Protein AF-A0A1Y1RTN2-F1 (afdb_monomer_lite)

Organism: NCBI:txid1963862

Sequence (245 aa):
MKHGIIFILVLVLSVSAVSAQSLRDNPDYRESLRYKQLSEEALEDGEYLKAREYAELSAEYAQKSDEYVARMLAQYRANQLLQRAVGLRGQVERSGRSRENPADFAKAVGFIEAAGELYNNGSYSQSSESSREAIALLETFGGARTVQPQEPKEEPSKSGLPAAYLVRKLPGAEDCFWRIAGYPFVYGDTSAWKPLYEANKNKLPQPDNWDLMYPGMVMDIPSRPGEERSGIWVNGEIKSQVPRD

pLDDT: mean 74.56, std 18.96, range [28.94, 98.06]

Foldseek 3Di:
DDDDDDDDDPDDPPDPPDDPQVLVPQPLQVLLVVLQVVLVVCVVVVVNVSSVVSNVSSVVSVVVSVVVVVLVVLLVLLVVLLVLLVVLLVVCVVVVLCVVPVPLSVQLVVLSVVLVVCSVVSVSNSSNVSSVSSNVSSCVSPDPPDPDPDDDPDAADPDAQAQKEQFAPDVSCGDFLLNQCCDNSQPVHSVPSVVQLVQCLVVFPHSVDRGRDDGGDIGGRDDDVPGDHAAYDDPRDGHNDDDDD

InterPro domains:
  IPR052196 Bacterial Potassium Binding [PTHR34700] (94-236)

Radius of gyration: 25.18 Å; chains: 1; bounding box: 78×54×60 Å

Secondary structure (DSSP, 8-state):
-------------------TTTSTT-HHHHHHHHHHHHHHHHHHTT-HHHHHHHHHHHHHHHHHHHHHHHHHHHHHHHHHHHHHHHHHHHHHHHTTGGGTSHHHHHHHHHHHHHHHHHHHTT-HHHHHHHHHHHHHHHHTTT---------------SSPBPSEEE----TTS---HHHHHHSTTTTS-GGGHHHHHHHHGGGSSSTT-TT---TT-EEE-PPPTT--B-SEEETTEEESS----

Structure (mmCIF, N/CA/C/O backbone):
data_AF-A0A1Y1RTN2-F1
#
_entry.id   AF-A0A1Y1RTN2-F1
#
loop_
_atom_site.group_PDB
_atom_site.id
_atom_site.type_symbol
_atom_site.label_atom_id
_atom_site.label_alt_id
_atom_site.label_comp_id
_atom_site.label_asym_id
_atom_site.label_entity_id
_atom_site.label_seq_id
_atom_site.pdbx_PDB_ins_code
_atom_site.Cartn_x
_atom_site.Cartn_y
_atom_site.Cartn_z
_atom_site.occupancy
_atom_site.B_iso_or_equiv
_atom_site.auth_seq_id
_atom_site.auth_comp_id
_atom_site.auth_asym_id
_atom_site.auth_atom_id
_atom_site.pdbx_PDB_model_num
ATOM 1 N N . MET A 1 1 ? -53.915 19.140 27.988 1.00 37.03 1 MET A N 1
ATOM 2 C CA . MET A 1 1 ? -53.186 18.514 26.865 1.00 37.03 1 MET A CA 1
ATOM 3 C C . MET A 1 1 ? -52.556 19.605 26.009 1.00 37.03 1 MET A C 1
ATOM 5 O O . MET A 1 1 ? -53.261 20.253 25.249 1.00 37.03 1 MET A O 1
ATOM 9 N N . LYS A 1 2 ? -51.259 19.867 26.181 1.00 37.03 2 LYS A N 1
ATOM 10 C CA . LYS A 1 2 ? -50.450 20.675 25.257 1.00 37.03 2 LYS A CA 1
ATOM 11 C C . LYS A 1 2 ? -49.089 19.988 25.182 1.00 37.03 2 LYS A C 1
ATOM 13 O O . LYS A 1 2 ? -48.250 20.210 26.046 1.00 37.03 2 LYS A O 1
ATOM 18 N N . HIS A 1 3 ? -48.928 19.070 24.235 1.00 41.44 3 HIS A N 1
ATOM 19 C CA . HIS A 1 3 ? -47.637 18.443 23.973 1.00 41.44 3 HIS A CA 1
ATOM 20 C C . HIS A 1 3 ? -46.875 19.321 22.984 1.00 41.44 3 HIS A C 1
ATOM 22 O O . HIS A 1 3 ? -47.346 19.567 21.875 1.00 41.44 3 HIS A O 1
ATOM 28 N N . GLY A 1 4 ? -45.743 19.850 23.446 1.00 42.88 4 GLY A N 1
ATOM 29 C CA . GLY A 1 4 ? -44.767 20.545 22.620 1.00 42.88 4 GLY A CA 1
ATOM 30 C C . GLY A 1 4 ? -44.051 19.565 21.697 1.00 42.88 4 GLY A C 1
ATOM 31 O O . GLY A 1 4 ? -43.795 18.422 22.070 1.00 42.88 4 GLY A O 1
ATOM 32 N N . ILE A 1 5 ? -43.739 20.027 20.492 1.00 43.31 5 ILE A N 1
ATOM 33 C CA . ILE A 1 5 ? -42.940 19.296 19.511 1.00 43.31 5 ILE A CA 1
ATOM 34 C C . ILE A 1 5 ? -41.539 19.906 19.558 1.00 43.31 5 ILE A C 1
ATOM 36 O O . ILE A 1 5 ? -41.345 21.049 19.151 1.00 43.31 5 ILE A O 1
ATOM 40 N N . ILE A 1 6 ? -40.579 19.153 20.094 1.00 44.34 6 ILE A N 1
ATOM 41 C CA . ILE A 1 6 ? -39.147 19.454 20.003 1.00 44.34 6 ILE A CA 1
ATOM 42 C C . ILE A 1 6 ? -38.622 18.690 18.788 1.00 44.34 6 ILE A C 1
ATOM 44 O O . ILE A 1 6 ? -38.710 17.466 18.728 1.00 44.34 6 ILE A O 1
ATOM 48 N N . PHE A 1 7 ? -38.111 19.425 17.805 1.00 40.50 7 PHE A N 1
ATOM 49 C CA . PHE A 1 7 ? -37.502 18.875 16.599 1.00 40.50 7 PHE A CA 1
ATOM 50 C C . PHE A 1 7 ? -36.026 18.578 16.904 1.00 40.50 7 PHE A C 1
ATOM 52 O O . PHE A 1 7 ? -35.212 19.497 16.979 1.00 40.50 7 PHE A O 1
ATOM 59 N N . ILE A 1 8 ? -35.681 17.310 17.140 1.00 42.03 8 ILE A N 1
ATOM 60 C CA . ILE A 1 8 ? -34.283 16.880 17.278 1.00 42.03 8 ILE A CA 1
ATOM 61 C C . ILE A 1 8 ? -33.745 16.604 15.874 1.00 42.03 8 ILE A C 1
ATOM 63 O O . ILE A 1 8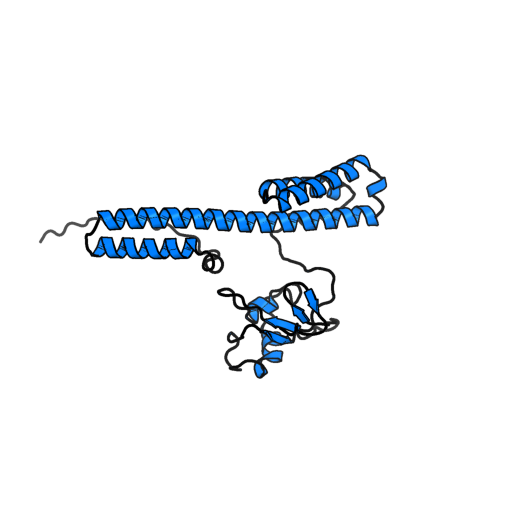 ? -34.134 15.643 15.212 1.00 42.03 8 ILE A O 1
ATOM 67 N N . LEU A 1 9 ? -32.863 17.489 15.416 1.00 39.00 9 LEU A N 1
ATOM 68 C CA . LEU A 1 9 ? -32.111 17.353 14.176 1.00 39.00 9 LEU A CA 1
ATOM 69 C C . LEU A 1 9 ? -30.990 16.321 14.395 1.00 39.00 9 LEU A C 1
ATOM 71 O O . LEU A 1 9 ? -29.943 16.643 14.951 1.00 39.00 9 LEU A O 1
ATOM 75 N N . VAL A 1 10 ? -31.215 15.071 13.987 1.00 39.28 10 VAL A N 1
ATOM 76 C CA . VAL A 1 10 ? -30.170 1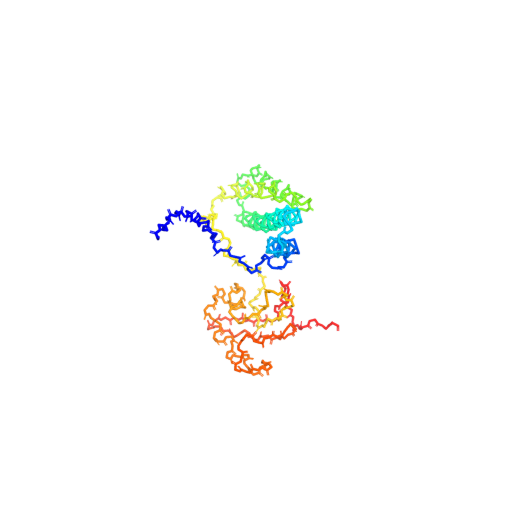4.036 13.963 1.00 39.28 10 VAL A CA 1
ATOM 77 C C . VAL A 1 10 ? -29.286 14.280 12.741 1.00 39.28 10 VAL A C 1
ATOM 79 O O . VAL A 1 10 ? -29.684 14.028 11.604 1.00 39.28 10 VAL A O 1
ATOM 82 N N . LEU A 1 11 ? -28.086 14.806 12.980 1.00 39.00 11 LEU A N 1
ATOM 83 C CA . LEU A 1 11 ? -27.046 14.954 11.969 1.00 39.00 11 LEU A CA 1
ATOM 84 C C . LEU A 1 11 ? -26.426 13.572 11.705 1.00 39.00 11 LEU A C 1
ATOM 86 O O . LEU A 1 11 ? -25.577 13.101 12.457 1.00 39.00 11 LEU A O 1
ATOM 90 N N . VAL A 1 12 ? -26.895 12.896 10.657 1.00 39.03 12 VAL A N 1
ATOM 91 C CA . VAL A 1 12 ? -26.335 11.618 10.202 1.00 39.03 12 VAL A CA 1
ATOM 92 C C . VAL A 1 12 ? -24.979 11.888 9.549 1.00 39.03 12 VAL A C 1
ATOM 94 O O . VAL A 1 12 ? -24.904 12.325 8.403 1.00 39.03 12 VAL A O 1
ATOM 97 N N . LEU A 1 13 ? -23.897 11.628 10.285 1.00 41.97 13 LEU A N 1
ATOM 98 C CA . LEU A 1 13 ? -22.562 11.460 9.715 1.00 41.97 13 LEU A CA 1
ATOM 99 C C . LEU A 1 13 ? -22.536 10.130 8.957 1.00 41.97 13 LEU A C 1
ATOM 101 O O . LEU A 1 13 ? -22.423 9.053 9.539 1.00 41.97 13 LEU A O 1
ATOM 105 N N . SER A 1 14 ? -22.679 10.212 7.640 1.00 38.44 14 SER A N 1
ATOM 106 C CA . SER A 1 14 ? -22.463 9.104 6.718 1.00 38.44 14 SER A CA 1
ATOM 107 C C . SER A 1 14 ? -20.985 8.706 6.729 1.00 38.44 14 SER A C 1
ATOM 109 O O . SER A 1 14 ? -20.170 9.306 6.028 1.00 38.44 14 SER A O 1
ATOM 111 N N . VAL A 1 15 ? -20.637 7.697 7.531 1.00 42.34 15 VAL A N 1
ATOM 112 C CA . VAL A 1 15 ? -19.347 7.006 7.435 1.00 42.34 15 VAL A CA 1
ATOM 113 C C . VAL A 1 15 ? -19.397 6.115 6.199 1.00 42.34 15 VAL A C 1
ATOM 115 O O . VAL A 1 15 ? -20.150 5.143 6.136 1.00 42.34 15 VAL A O 1
ATOM 118 N N . SER A 1 16 ? -18.609 6.474 5.194 1.00 35.38 16 SER A N 1
ATOM 119 C CA . SER A 1 16 ? -18.363 5.667 4.006 1.00 35.38 16 SER A CA 1
ATOM 120 C C . SER A 1 16 ? -17.834 4.292 4.422 1.00 35.38 16 SER A C 1
ATOM 122 O O . SER A 1 16 ? -16.724 4.173 4.936 1.00 35.38 16 SER A O 1
ATOM 124 N N . ALA A 1 17 ? -18.629 3.244 4.207 1.00 38.97 17 ALA A N 1
ATOM 125 C CA . ALA A 1 17 ? -18.235 1.861 4.436 1.00 38.97 17 ALA A CA 1
ATOM 126 C C . ALA A 1 17 ? -17.266 1.403 3.337 1.00 38.97 17 ALA A C 1
ATOM 128 O O . ALA A 1 17 ? -17.668 0.794 2.349 1.00 38.97 17 ALA A O 1
ATOM 129 N N . VAL A 1 18 ? -15.981 1.703 3.500 1.00 38.31 18 VAL A N 1
ATOM 130 C CA . VAL A 1 18 ? -14.919 1.090 2.700 1.00 38.31 18 VAL A CA 1
ATOM 131 C C . VAL A 1 18 ? -13.887 0.514 3.671 1.00 38.31 18 VAL A C 1
ATOM 133 O O . VAL A 1 18 ? -13.241 1.245 4.412 1.00 38.31 18 VAL A O 1
ATOM 136 N N . SER A 1 19 ? -13.782 -0.822 3.669 1.00 33.97 19 SER A N 1
ATOM 137 C CA . SER A 1 19 ? -12.727 -1.639 4.304 1.00 33.97 19 SER A CA 1
ATOM 138 C C . SER A 1 19 ? -12.793 -1.895 5.823 1.00 33.97 19 SER A C 1
ATOM 140 O O . SER A 1 19 ? -11.798 -1.780 6.528 1.00 33.97 19 SER A O 1
ATOM 142 N N . ALA A 1 20 ? -13.928 -2.381 6.338 1.00 31.45 20 ALA A N 1
ATOM 143 C CA . ALA A 1 20 ? -14.058 -2.814 7.742 1.00 31.45 20 ALA A CA 1
ATOM 144 C C . ALA A 1 20 ? -13.294 -4.114 8.115 1.00 31.45 20 ALA A C 1
ATOM 146 O O . ALA A 1 20 ? -13.201 -4.449 9.294 1.00 31.45 20 ALA A O 1
ATOM 147 N N . GLN A 1 21 ? -12.770 -4.877 7.146 1.00 31.98 21 GLN A N 1
ATOM 148 C CA . GLN A 1 21 ? -12.157 -6.190 7.411 1.00 31.98 21 GLN A CA 1
ATOM 149 C C . GLN A 1 21 ? -10.684 -6.119 7.842 1.00 31.98 21 GLN A C 1
ATOM 151 O O . GLN A 1 21 ? -10.311 -6.866 8.735 1.00 31.98 21 GLN A O 1
ATOM 156 N N . SER A 1 22 ? -9.862 -5.204 7.307 1.00 38.66 22 SER A N 1
ATOM 157 C CA . SER A 1 22 ? -8.441 -5.112 7.712 1.00 38.66 22 SER A CA 1
ATOM 158 C C . SER A 1 22 ? -8.213 -4.280 8.977 1.00 38.66 22 SER A C 1
ATOM 160 O O . SER A 1 22 ? -7.130 -4.315 9.550 1.00 38.66 22 SER A O 1
ATOM 162 N N . LEU A 1 23 ? -9.219 -3.517 9.413 1.00 40.94 23 LEU A N 1
ATOM 163 C CA . LEU A 1 23 ? -9.166 -2.748 10.658 1.00 40.94 23 LEU A CA 1
ATOM 164 C C . LEU A 1 23 ? -9.328 -3.646 11.890 1.00 40.94 23 LEU A C 1
ATOM 166 O O . LEU A 1 23 ? -8.872 -3.294 12.970 1.00 40.94 23 LEU A O 1
ATOM 170 N N . ARG A 1 24 ? -9.959 -4.818 11.748 1.00 40.50 24 ARG A N 1
ATOM 171 C CA . ARG A 1 24 ? -10.261 -5.712 12.878 1.00 40.50 24 ARG A CA 1
ATOM 172 C C . ARG A 1 24 ? -9.034 -6.400 13.478 1.00 40.50 24 ARG A C 1
ATOM 174 O O . ARG A 1 24 ? -9.059 -6.716 14.666 1.00 40.50 24 ARG A O 1
ATOM 181 N N . ASP A 1 25 ? -7.969 -6.558 12.697 1.00 48.00 25 ASP A N 1
ATOM 182 C CA . ASP A 1 25 ? -6.688 -7.089 13.175 1.00 48.00 25 ASP A CA 1
ATOM 183 C C . ASP A 1 25 ? -5.867 -6.041 13.937 1.00 48.00 25 ASP A C 1
ATOM 185 O O . ASP A 1 25 ? -4.929 -6.387 14.658 1.00 48.00 25 ASP A O 1
ATOM 189 N N . ASN A 1 26 ? -6.243 -4.761 13.836 1.00 60.22 26 ASN A N 1
ATOM 190 C CA . ASN A 1 26 ? -5.615 -3.692 14.590 1.00 60.22 26 ASN A CA 1
ATOM 191 C C . ASN A 1 26 ? -6.081 -3.738 16.064 1.00 60.22 26 ASN A C 1
ATOM 193 O O . ASN A 1 26 ? -7.273 -3.546 16.335 1.00 60.22 26 ASN A O 1
ATOM 197 N N . PRO A 1 27 ? -5.187 -3.999 17.040 1.00 68.38 27 PRO A N 1
ATOM 198 C CA . PRO A 1 27 ? -5.558 -4.008 18.454 1.00 68.38 27 PRO A CA 1
ATOM 199 C C . PRO A 1 27 ? -6.115 -2.658 18.924 1.00 68.38 27 PRO A C 1
ATOM 201 O O . PRO A 1 27 ? -7.059 -2.651 19.712 1.00 68.38 27 PRO A O 1
ATOM 204 N N . ASP A 1 28 ? -5.617 -1.540 18.389 1.00 73.44 28 ASP A N 1
ATOM 205 C CA . ASP A 1 28 ? -6.073 -0.203 18.772 1.00 73.44 28 ASP A CA 1
ATOM 206 C C . ASP A 1 28 ? -7.508 0.057 18.301 1.00 73.44 28 ASP A C 1
ATOM 208 O O . ASP A 1 28 ? -8.325 0.598 19.040 1.00 73.44 28 ASP A O 1
ATOM 212 N N . TYR A 1 29 ? -7.878 -0.425 17.112 1.00 72.38 29 TYR A N 1
ATOM 213 C CA . TYR A 1 29 ? -9.257 -0.327 16.628 1.00 72.38 29 TYR A CA 1
ATOM 214 C C . TYR A 1 29 ? -10.234 -1.105 17.522 1.00 72.38 29 TYR A C 1
ATOM 216 O O . TYR A 1 29 ? -11.345 -0.650 17.794 1.00 72.38 29 TYR A O 1
ATOM 224 N N . ARG A 1 30 ? -9.822 -2.277 18.020 1.00 77.12 30 ARG A N 1
ATOM 225 C CA . ARG A 1 30 ? -10.649 -3.078 18.935 1.00 77.12 30 ARG A CA 1
ATOM 226 C C . ARG A 1 30 ? -10.828 -2.393 20.285 1.00 77.12 30 ARG A C 1
ATOM 228 O O . ARG A 1 30 ? -11.953 -2.343 20.779 1.00 77.12 30 ARG A O 1
ATOM 235 N N . GLU A 1 31 ? -9.759 -1.839 20.855 1.00 79.38 31 GLU A N 1
ATOM 236 C CA . GLU A 1 31 ? -9.855 -1.084 22.110 1.00 79.38 31 GLU A CA 1
ATOM 237 C C . GLU A 1 31 ? -10.681 0.197 21.940 1.00 79.38 31 GLU A C 1
ATOM 239 O O . GLU A 1 31 ? -11.494 0.508 22.806 1.00 79.38 31 GLU A O 1
ATOM 244 N N . SER A 1 32 ? -10.574 0.881 20.797 1.00 81.56 32 SER A N 1
ATOM 245 C CA . SER A 1 32 ? -11.440 2.015 20.453 1.00 81.56 32 SER A CA 1
ATOM 246 C C . SER A 1 32 ? -12.922 1.638 20.547 1.00 81.56 32 SER A C 1
ATOM 248 O O . SER A 1 32 ? -13.683 2.276 21.274 1.00 81.56 32 SER A O 1
ATOM 250 N N . LEU A 1 33 ? -13.330 0.548 19.887 1.00 83.19 33 LEU A N 1
ATOM 251 C CA . LEU A 1 33 ? -14.715 0.071 19.935 1.00 83.19 33 LEU A CA 1
ATOM 252 C C . LEU A 1 33 ? -15.142 -0.356 21.346 1.00 83.19 33 LEU A C 1
ATOM 254 O O . LEU A 1 33 ? -16.278 -0.104 21.744 1.00 83.19 33 LEU A O 1
ATOM 258 N N . ARG A 1 34 ? -14.237 -0.973 22.110 1.00 89.56 34 ARG A N 1
ATOM 259 C CA . ARG A 1 34 ? -14.498 -1.387 23.492 1.00 89.56 34 ARG A CA 1
ATOM 260 C C . ARG A 1 34 ? -14.763 -0.189 24.404 1.00 89.56 34 ARG A C 1
ATOM 262 O O . ARG A 1 34 ? -15.744 -0.199 25.140 1.00 89.56 34 ARG A O 1
ATOM 269 N N . TYR A 1 35 ? -13.923 0.843 24.354 1.00 93.69 35 TYR A N 1
ATOM 270 C CA . TYR A 1 35 ? -14.124 2.053 25.155 1.00 93.69 35 TYR A CA 1
ATOM 271 C C . TYR A 1 35 ? -15.348 2.844 24.717 1.00 93.69 35 TYR A C 1
ATOM 273 O O . TYR A 1 35 ? -16.046 3.397 25.563 1.00 93.69 35 TYR A O 1
ATOM 281 N N . LYS A 1 36 ? -15.665 2.840 23.420 1.00 92.00 36 LYS A N 1
ATOM 282 C CA . LYS A 1 36 ? -16.925 3.395 22.935 1.00 92.00 36 LYS A CA 1
ATOM 283 C C . LYS A 1 36 ? -18.123 2.717 23.604 1.00 92.00 36 LYS A C 1
ATOM 285 O O . LYS A 1 36 ? -18.990 3.409 24.123 1.00 92.00 36 LYS A O 1
ATOM 290 N N . GLN A 1 37 ? -18.134 1.386 23.647 1.00 94.75 37 GLN A N 1
ATOM 291 C CA . GLN A 1 37 ? -19.210 0.628 24.284 1.00 94.75 37 GLN A CA 1
ATOM 292 C C . GLN A 1 37 ? -19.296 0.902 25.797 1.00 94.75 37 GLN A C 1
ATOM 294 O O . GLN A 1 37 ? -20.387 1.120 26.311 1.00 94.75 37 GLN A O 1
ATOM 299 N N . LEU A 1 38 ? -18.157 0.967 26.500 1.00 93.81 38 LEU A N 1
ATOM 300 C CA . LEU A 1 38 ? -18.116 1.331 27.926 1.00 93.81 38 LEU A CA 1
ATOM 301 C C . LEU A 1 38 ? -18.622 2.759 28.184 1.00 93.81 38 LEU A C 1
ATOM 303 O O . LEU A 1 38 ? -19.242 3.026 29.210 1.00 93.81 38 LEU A O 1
ATOM 307 N N . SER A 1 39 ? -18.353 3.688 27.264 1.00 97.06 39 SER A N 1
ATOM 308 C CA . SER A 1 39 ? -18.868 5.057 27.338 1.00 97.06 39 SER A CA 1
ATOM 309 C C . SER A 1 39 ? -20.392 5.087 27.221 1.00 97.06 39 SER A C 1
ATOM 311 O O . SER A 1 39 ? -21.045 5.768 28.008 1.00 97.06 39 SER A O 1
ATOM 313 N N . GLU A 1 40 ? -20.952 4.322 26.280 1.00 96.25 40 GLU A N 1
ATOM 314 C CA . GLU A 1 40 ? -22.400 4.186 26.079 1.00 96.25 40 GLU A CA 1
ATOM 315 C C . GLU A 1 40 ? -23.083 3.582 27.321 1.00 96.25 40 GLU A C 1
ATOM 317 O O . GLU A 1 40 ? -24.048 4.159 27.815 1.00 96.25 40 GLU A O 1
ATOM 322 N N . GLU A 1 41 ? -22.524 2.513 27.896 1.00 97.31 41 GLU A N 1
ATOM 323 C CA . GLU A 1 41 ? -23.015 1.893 29.140 1.00 97.31 41 GLU A CA 1
ATOM 324 C C . GLU A 1 41 ? -22.989 2.879 30.322 1.00 97.31 41 GLU A C 1
ATOM 326 O O . GLU A 1 41 ? -23.990 3.074 31.010 1.00 97.31 41 GLU A O 1
ATOM 331 N N . ALA A 1 42 ? -21.882 3.605 30.508 1.00 97.56 42 ALA A N 1
ATOM 332 C CA . ALA A 1 42 ? -21.772 4.602 31.573 1.00 97.56 42 ALA A CA 1
ATOM 333 C C . ALA A 1 42 ? -22.753 5.781 31.403 1.00 97.56 42 ALA A C 1
ATOM 335 O O . ALA A 1 42 ? -23.162 6.386 32.396 1.00 97.56 42 ALA A O 1
ATOM 336 N N . LEU A 1 43 ? -23.142 6.134 30.170 1.00 96.31 43 LEU A N 1
ATOM 337 C CA . LEU A 1 43 ? -24.193 7.132 29.929 1.00 96.31 43 LEU A CA 1
ATOM 338 C C . LEU A 1 43 ? -25.571 6.610 30.335 1.00 96.31 43 LEU A C 1
ATOM 340 O O . LEU A 1 43 ? -26.343 7.366 30.929 1.00 96.31 43 LEU A O 1
ATOM 344 N N . GLU A 1 44 ? -25.873 5.350 30.023 1.00 96.62 44 GLU A N 1
ATOM 345 C CA . GLU A 1 44 ? -27.131 4.696 30.400 1.00 96.62 44 GLU A CA 1
ATOM 346 C C . GLU A 1 44 ? -27.280 4.596 31.926 1.00 96.62 44 GLU A C 1
ATOM 348 O O . GLU A 1 44 ? -28.357 4.872 32.457 1.00 96.62 44 GLU A O 1
ATOM 353 N N . ASP A 1 45 ? -26.178 4.337 32.632 1.00 97.56 45 ASP A N 1
ATOM 354 C CA . ASP A 1 45 ? -26.123 4.284 34.099 1.00 97.56 45 ASP A CA 1
ATOM 355 C C . ASP A 1 45 ? -26.095 5.674 34.773 1.00 97.56 45 ASP A C 1
ATOM 357 O O . ASP A 1 45 ? -26.134 5.791 36.002 1.00 97.56 45 ASP A O 1
ATOM 361 N N . GLY A 1 46 ? -26.039 6.758 33.990 1.00 97.38 46 GLY A N 1
ATOM 362 C CA . GLY A 1 46 ? -25.967 8.134 34.495 1.00 97.38 46 GLY A CA 1
ATOM 363 C C . GLY A 1 46 ? -24.602 8.523 35.078 1.00 97.38 46 GLY A C 1
ATOM 364 O O . GLY A 1 46 ? -24.466 9.571 35.718 1.00 97.38 46 GLY A O 1
ATOM 365 N N . GLU A 1 47 ? -23.566 7.719 34.843 1.00 98.06 47 GLU A N 1
ATOM 366 C CA . GLU A 1 47 ? -22.187 7.955 35.266 1.00 98.06 47 GLU A CA 1
ATOM 367 C C . GLU A 1 47 ? -21.436 8.870 34.278 1.00 98.06 47 GLU A C 1
ATOM 369 O O . GLU A 1 47 ? -20.404 8.517 33.704 1.00 98.06 47 GLU A O 1
ATOM 374 N N . TYR A 1 48 ? -21.927 10.101 34.100 1.00 95.25 48 TYR A N 1
ATOM 375 C CA . TYR A 1 48 ? -21.445 11.033 33.067 1.00 95.25 48 TYR A CA 1
ATOM 376 C C . TYR A 1 48 ? -19.930 11.300 33.075 1.00 95.25 48 TYR A C 1
ATOM 378 O O . TYR A 1 48 ? -19.337 11.523 32.019 1.00 95.25 48 TYR A O 1
ATOM 386 N N . LEU A 1 49 ? -19.287 11.296 34.250 1.00 98.00 49 LEU A N 1
ATOM 387 C CA . LEU A 1 49 ? -17.836 11.493 34.344 1.00 98.00 49 LEU A CA 1
ATOM 388 C C . LEU A 1 49 ? -17.060 10.310 33.746 1.00 98.00 49 LEU A C 1
ATOM 390 O O . LEU A 1 49 ? -16.145 10.542 32.959 1.00 98.00 49 LEU A O 1
ATOM 394 N N . LYS A 1 50 ? -17.463 9.066 34.047 1.00 97.31 50 LYS A N 1
ATOM 395 C CA . LYS A 1 50 ? -16.831 7.866 33.475 1.00 97.31 50 LYS A CA 1
ATOM 396 C C . LYS A 1 50 ? -17.115 7.748 31.984 1.00 97.31 50 LYS A C 1
ATOM 398 O O . LYS A 1 50 ? -16.214 7.442 31.212 1.00 97.31 50 LYS A O 1
ATOM 403 N N . ALA A 1 51 ? -18.340 8.073 31.567 1.00 97.50 51 ALA A N 1
ATOM 404 C CA . ALA A 1 51 ? -18.696 8.125 30.155 1.00 97.50 51 ALA A CA 1
ATOM 405 C C . ALA A 1 51 ? -17.757 9.037 29.355 1.00 97.50 51 ALA A C 1
ATOM 407 O O . ALA A 1 51 ? -17.295 8.649 28.280 1.00 97.50 51 ALA A O 1
ATOM 408 N N . ARG A 1 52 ? -17.438 10.223 29.891 1.00 97.56 52 ARG A N 1
ATOM 409 C CA . ARG A 1 52 ? -16.492 11.154 29.264 1.00 97.56 52 ARG A CA 1
ATOM 410 C C . ARG A 1 52 ? -15.083 10.565 29.175 1.00 97.56 52 ARG A C 1
ATOM 412 O O . ARG A 1 52 ? -14.491 10.618 28.105 1.00 97.56 52 ARG A O 1
ATOM 419 N N . GLU A 1 53 ? -14.568 9.985 30.257 1.00 97.62 53 GLU A N 1
ATOM 420 C CA . GLU A 1 53 ? -13.236 9.356 30.270 1.00 97.62 53 GLU A CA 1
ATOM 421 C C . GLU A 1 53 ? -13.134 8.211 29.249 1.00 97.62 53 GLU A C 1
ATOM 423 O O . GLU A 1 53 ? -12.176 8.134 28.480 1.00 97.62 53 GLU A O 1
ATOM 428 N N . TYR A 1 54 ? -14.151 7.349 29.171 1.00 97.50 54 TYR A N 1
ATOM 429 C CA . TYR A 1 54 ? -14.203 6.286 28.168 1.00 97.50 54 TYR A CA 1
ATOM 430 C C . TYR A 1 54 ? -14.333 6.824 26.739 1.00 97.50 54 TYR A C 1
ATOM 432 O O . TYR A 1 54 ? -13.713 6.276 25.828 1.00 97.50 54 TYR A O 1
ATOM 440 N N . ALA A 1 55 ? -15.072 7.914 26.522 1.00 95.06 55 ALA A N 1
ATOM 441 C CA . ALA A 1 55 ? -15.143 8.555 25.210 1.00 95.06 55 ALA A CA 1
ATOM 442 C C . ALA A 1 55 ? -13.775 9.109 24.771 1.00 95.06 55 ALA A C 1
ATOM 444 O O . ALA A 1 55 ? -13.387 8.941 23.614 1.00 95.06 55 ALA A O 1
ATOM 445 N N . GLU A 1 56 ? -13.025 9.723 25.691 1.00 97.06 56 GLU A N 1
ATOM 446 C CA . GLU A 1 56 ? -11.666 10.217 25.436 1.00 97.06 56 GLU A CA 1
ATOM 447 C C . GLU A 1 56 ? -10.712 9.067 25.076 1.00 97.06 56 GLU A C 1
ATOM 449 O O . GLU A 1 56 ? -10.029 9.133 24.053 1.00 97.06 56 GLU A O 1
ATOM 454 N N . LEU A 1 57 ? -10.737 7.965 25.835 1.00 93.31 57 LEU A N 1
ATOM 455 C CA . LEU A 1 57 ? -9.944 6.765 25.532 1.00 93.31 57 LEU A CA 1
ATOM 456 C C . LEU A 1 57 ? -10.322 6.148 24.178 1.00 93.31 57 LEU A C 1
ATOM 458 O O . LEU A 1 57 ? -9.448 5.796 23.386 1.00 93.31 57 LEU A O 1
ATOM 462 N N . SER A 1 58 ? -11.618 6.053 23.871 1.00 89.31 58 SER A N 1
ATOM 463 C CA . SER A 1 58 ? -12.103 5.576 22.571 1.00 89.31 58 SER A CA 1
ATOM 464 C C . SER A 1 58 ? -11.539 6.398 21.411 1.00 89.31 58 SER A C 1
ATOM 466 O O . SER A 1 58 ? -11.204 5.828 20.368 1.00 89.31 58 SER A O 1
ATOM 468 N N . ALA A 1 59 ? -11.470 7.723 21.571 1.00 86.69 59 ALA A N 1
ATOM 469 C CA . ALA A 1 59 ? -10.935 8.632 20.564 1.00 86.69 59 ALA A CA 1
ATOM 470 C C . ALA A 1 59 ? -9.413 8.482 20.412 1.00 86.69 59 ALA A C 1
ATOM 472 O O . ALA A 1 59 ? -8.918 8.425 19.287 1.00 86.69 59 ALA A O 1
ATOM 473 N N . GLU A 1 60 ? -8.676 8.340 21.517 1.00 89.38 60 GLU A N 1
ATOM 474 C CA . GLU A 1 60 ? -7.226 8.109 21.494 1.00 89.38 60 GLU A CA 1
ATOM 475 C C . GLU A 1 60 ? -6.869 6.817 20.740 1.00 89.38 60 GLU A C 1
ATOM 477 O O . GLU A 1 60 ? -6.006 6.811 19.860 1.00 89.38 60 GLU A O 1
ATOM 482 N N . TYR A 1 61 ? -7.558 5.715 21.042 1.00 81.75 61 TYR A N 1
ATOM 483 C CA . TYR A 1 61 ? -7.340 4.440 20.357 1.00 81.75 61 TYR A CA 1
ATOM 484 C C . TYR A 1 61 ? -7.771 4.473 18.884 1.00 81.75 61 TYR A C 1
ATOM 486 O O . TYR A 1 61 ? -7.131 3.837 18.045 1.00 81.75 61 TYR A O 1
ATOM 494 N N . ALA A 1 62 ? -8.807 5.246 18.536 1.00 75.31 62 ALA A N 1
ATOM 495 C CA . ALA A 1 62 ? -9.172 5.465 17.136 1.00 75.31 62 ALA A CA 1
ATOM 496 C C . ALA A 1 62 ? -8.038 6.172 16.375 1.00 75.31 62 ALA A C 1
ATOM 498 O O . ALA A 1 62 ? -7.647 5.719 15.301 1.00 75.31 62 ALA A O 1
ATOM 499 N N . GLN A 1 63 ? -7.440 7.209 16.971 1.00 80.12 63 GLN A N 1
ATOM 500 C CA . GLN A 1 63 ? -6.308 7.915 16.372 1.00 80.12 63 GLN A CA 1
ATOM 501 C C . GLN A 1 63 ? -5.094 6.993 16.177 1.00 80.12 63 GLN A C 1
ATOM 503 O O . GLN A 1 63 ? -4.524 6.952 15.087 1.00 80.12 63 GLN A O 1
ATOM 508 N N . LYS A 1 64 ? -4.720 6.209 17.198 1.00 75.56 64 LYS A N 1
ATOM 509 C CA . LYS A 1 64 ? -3.633 5.216 17.079 1.00 75.56 64 LYS A CA 1
ATOM 510 C C . LYS A 1 64 ? -3.905 4.214 15.961 1.00 75.56 64 LYS A C 1
ATOM 512 O O . LYS A 1 64 ? -2.999 3.855 15.206 1.00 75.56 64 LYS A O 1
ATOM 517 N N . SER A 1 65 ? -5.165 3.799 15.818 1.00 69.94 65 SER A N 1
ATOM 518 C CA . SER A 1 65 ? -5.567 2.915 14.733 1.00 69.94 65 SER A CA 1
ATOM 519 C C . SER A 1 65 ? -5.347 3.546 13.359 1.00 69.94 65 SER A C 1
ATOM 521 O O . SER A 1 65 ? -4.780 2.901 12.474 1.00 69.94 65 SER A O 1
ATOM 523 N N . ASP A 1 66 ? -5.758 4.799 13.181 1.00 69.31 66 ASP A N 1
ATOM 524 C CA . ASP A 1 66 ? -5.594 5.525 11.921 1.00 69.31 66 ASP A CA 1
ATOM 525 C C . ASP A 1 66 ? -4.112 5.704 11.559 1.00 69.31 66 ASP A C 1
ATOM 527 O O . ASP A 1 66 ? -3.717 5.479 10.412 1.00 69.31 66 ASP A O 1
ATOM 531 N N . GLU A 1 67 ? -3.266 6.026 12.541 1.00 73.31 67 GLU A N 1
ATOM 532 C CA . GLU A 1 67 ? -1.814 6.144 12.367 1.00 73.31 67 GLU A CA 1
ATOM 533 C C . GLU A 1 67 ? -1.170 4.811 11.956 1.00 73.31 67 GLU A C 1
ATOM 535 O O . GLU A 1 67 ? -0.348 4.768 11.031 1.00 73.31 67 GLU A O 1
ATOM 540 N N . TYR A 1 68 ? -1.573 3.704 12.589 1.00 72.06 68 TYR A N 1
ATOM 541 C CA . TYR A 1 68 ? -1.129 2.361 12.215 1.00 72.06 68 TYR A CA 1
ATOM 542 C C . TYR A 1 68 ? -1.503 2.032 10.765 1.00 72.06 68 TYR A C 1
ATOM 544 O O . TYR A 1 68 ? -0.648 1.619 9.977 1.00 72.06 68 TYR A O 1
ATOM 552 N N . VAL A 1 69 ? -2.762 2.261 10.382 1.00 67.06 69 VAL A N 1
ATOM 553 C CA . VAL A 1 69 ? -3.249 2.000 9.019 1.00 67.06 69 VAL A CA 1
ATOM 554 C C . VAL A 1 69 ? -2.501 2.859 8.006 1.00 67.06 69 VAL A C 1
ATOM 556 O O . VAL A 1 69 ? -2.027 2.340 6.994 1.00 67.06 69 VAL A O 1
ATOM 559 N N . ALA A 1 70 ? -2.326 4.152 8.288 1.00 66.69 70 ALA A N 1
ATOM 560 C CA . ALA A 1 70 ? -1.575 5.064 7.434 1.00 66.69 70 ALA A CA 1
ATOM 561 C C . ALA A 1 70 ? -0.128 4.590 7.234 1.00 66.69 70 ALA A C 1
ATOM 563 O O . ALA A 1 70 ? 0.369 4.585 6.104 1.00 66.69 70 ALA A O 1
ATOM 564 N N . ARG A 1 71 ? 0.537 4.118 8.297 1.00 69.81 71 ARG A N 1
ATOM 565 C CA . ARG A 1 71 ? 1.889 3.548 8.220 1.00 69.81 71 ARG A CA 1
ATOM 566 C C . ARG A 1 71 ? 1.929 2.293 7.349 1.00 69.81 71 ARG A C 1
ATOM 568 O O . ARG A 1 71 ? 2.812 2.186 6.498 1.00 69.81 71 ARG A O 1
ATOM 575 N N . MET A 1 72 ? 0.990 1.366 7.532 1.00 67.31 72 MET A N 1
ATOM 576 C CA . MET A 1 72 ? 0.924 0.126 6.748 1.00 67.31 72 MET A CA 1
ATOM 577 C C . MET A 1 72 ? 0.668 0.404 5.261 1.00 67.31 72 MET A C 1
ATOM 579 O O . MET A 1 72 ? 1.328 -0.175 4.395 1.00 67.31 72 MET A O 1
ATOM 583 N N . LEU A 1 73 ? -0.232 1.342 4.951 1.00 66.25 73 LEU A N 1
ATOM 584 C CA . LEU A 1 73 ? -0.493 1.791 3.582 1.00 66.25 73 LEU A CA 1
ATOM 585 C C . LEU A 1 73 ? 0.733 2.467 2.962 1.00 66.25 73 LEU A C 1
ATOM 587 O O . LEU A 1 73 ? 1.069 2.198 1.807 1.00 66.25 73 LEU A O 1
ATOM 591 N N . ALA A 1 74 ? 1.423 3.318 3.725 1.00 69.88 74 ALA A N 1
ATOM 592 C CA . ALA A 1 74 ? 2.648 3.965 3.276 1.00 69.88 74 ALA A CA 1
ATOM 593 C C . ALA A 1 74 ? 3.740 2.930 2.974 1.00 69.88 74 ALA A C 1
ATOM 595 O O . ALA A 1 74 ? 4.362 3.004 1.914 1.00 69.88 74 ALA A O 1
ATOM 596 N N . GLN A 1 75 ? 3.924 1.934 3.847 1.00 71.50 75 GLN A N 1
ATOM 597 C CA . GLN A 1 75 ? 4.859 0.829 3.638 1.00 71.50 75 GLN A CA 1
ATOM 598 C C . GLN A 1 75 ? 4.546 0.062 2.354 1.00 71.50 75 GLN A C 1
ATOM 600 O O . GLN A 1 75 ? 5.419 -0.113 1.503 1.00 71.50 75 GLN A O 1
ATOM 605 N N . TYR A 1 76 ? 3.292 -0.361 2.181 1.00 65.38 76 TYR A N 1
ATOM 606 C CA . TYR A 1 76 ? 2.865 -1.082 0.985 1.00 65.38 76 TYR A CA 1
ATOM 607 C C . TYR A 1 76 ? 3.130 -0.266 -0.287 1.00 65.38 76 TYR A C 1
ATOM 609 O O . TYR A 1 76 ? 3.741 -0.764 -1.234 1.00 65.38 76 TYR A O 1
ATOM 617 N N . ARG A 1 77 ? 2.738 1.016 -0.292 1.00 73.00 77 ARG A N 1
ATOM 618 C CA . ARG A 1 77 ? 2.939 1.921 -1.430 1.00 73.00 77 ARG A CA 1
ATOM 619 C C . ARG A 1 77 ? 4.417 2.115 -1.762 1.00 73.00 77 ARG A C 1
ATOM 621 O O . ARG A 1 77 ? 4.774 2.082 -2.940 1.00 73.00 77 ARG A O 1
ATOM 628 N N . ALA A 1 78 ? 5.257 2.299 -0.746 1.00 71.19 78 ALA A N 1
ATOM 629 C CA . ALA A 1 78 ? 6.697 2.457 -0.910 1.00 71.19 78 ALA A CA 1
ATOM 630 C C . ALA A 1 78 ? 7.322 1.212 -1.546 1.00 71.19 78 ALA A C 1
ATOM 632 O O . ALA A 1 78 ? 8.046 1.333 -2.531 1.00 71.19 78 ALA A O 1
ATOM 633 N N . ASN A 1 79 ? 6.964 0.018 -1.060 1.00 72.94 79 ASN A N 1
ATOM 634 C CA . ASN A 1 79 ? 7.447 -1.236 -1.632 1.00 72.94 79 ASN A CA 1
ATOM 635 C C . ASN A 1 79 ? 7.044 -1.380 -3.108 1.00 72.94 79 ASN A C 1
ATOM 637 O O . ASN A 1 79 ? 7.891 -1.655 -3.951 1.00 72.94 79 ASN A O 1
ATOM 641 N N . GLN A 1 80 ? 5.771 -1.144 -3.441 1.00 73.94 80 GLN A N 1
ATOM 642 C CA . GLN A 1 80 ? 5.279 -1.243 -4.823 1.00 73.94 80 GLN A CA 1
ATOM 643 C C . GLN A 1 80 ? 6.030 -0.300 -5.774 1.00 73.94 80 GLN A C 1
ATOM 645 O O . GLN A 1 80 ? 6.454 -0.701 -6.861 1.00 73.94 80 GLN A O 1
ATOM 650 N N . LEU A 1 81 ? 6.237 0.953 -5.358 1.00 78.75 81 LEU A N 1
ATOM 651 C CA . LEU A 1 81 ? 6.973 1.938 -6.150 1.00 78.75 81 LEU A CA 1
ATOM 652 C C . LEU A 1 81 ? 8.449 1.557 -6.303 1.00 78.75 81 LEU A C 1
ATOM 654 O O . LEU A 1 81 ? 8.978 1.641 -7.411 1.00 78.75 81 LEU A O 1
ATOM 658 N N . LEU A 1 82 ? 9.093 1.087 -5.234 1.00 75.44 82 LEU A N 1
ATOM 659 C CA . LEU A 1 82 ? 10.487 0.655 -5.267 1.00 75.44 82 LEU A CA 1
ATOM 660 C C . LEU A 1 82 ? 10.682 -0.535 -6.218 1.00 75.44 82 LEU A C 1
ATOM 662 O O . LEU A 1 82 ? 11.568 -0.504 -7.071 1.00 75.44 82 LEU A O 1
ATOM 666 N N . GLN A 1 83 ? 9.814 -1.550 -6.143 1.00 75.06 83 GLN A N 1
ATOM 667 C CA . GLN A 1 83 ? 9.862 -2.700 -7.055 1.00 75.06 83 GLN A CA 1
ATOM 668 C C . GLN A 1 83 ? 9.643 -2.280 -8.515 1.00 75.06 83 GLN A C 1
ATOM 670 O O . GLN A 1 83 ? 10.362 -2.741 -9.405 1.00 75.06 83 GLN A O 1
ATOM 675 N N . ARG A 1 84 ? 8.707 -1.355 -8.779 1.00 82.56 84 ARG A N 1
ATOM 676 C CA . ARG A 1 84 ? 8.509 -0.787 -10.123 1.00 82.56 84 ARG A CA 1
ATOM 677 C C . ARG A 1 84 ? 9.766 -0.071 -10.618 1.00 82.56 84 ARG A C 1
ATOM 679 O O . ARG A 1 84 ? 10.177 -0.309 -11.753 1.00 82.56 84 ARG A O 1
ATOM 686 N N . ALA A 1 85 ? 10.389 0.767 -9.789 1.00 85.56 85 ALA A N 1
ATOM 687 C CA . ALA A 1 85 ? 11.608 1.492 -10.144 1.00 85.56 85 ALA A CA 1
ATOM 688 C C . ALA A 1 85 ? 12.763 0.532 -10.485 1.00 85.56 85 ALA A C 1
ATOM 690 O O . ALA A 1 85 ? 13.391 0.661 -11.538 1.00 85.56 85 ALA A O 1
ATOM 691 N N . VAL A 1 86 ? 12.984 -0.496 -9.657 1.00 83.25 86 VAL A N 1
ATOM 692 C CA . VAL A 1 86 ? 13.980 -1.556 -9.905 1.00 83.25 86 VAL A CA 1
ATOM 693 C C . VAL A 1 86 ? 13.679 -2.315 -11.202 1.00 83.25 86 VAL A C 1
ATOM 695 O O . VAL A 1 86 ? 14.583 -2.574 -12.002 1.00 83.25 86 VAL A O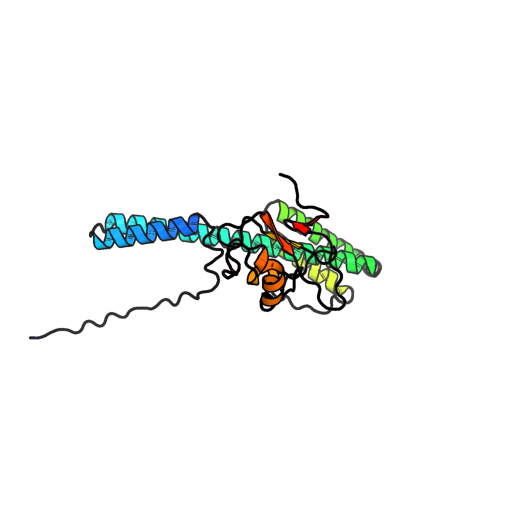 1
ATOM 698 N N . GLY A 1 87 ? 12.409 -2.645 -11.444 1.00 82.31 87 GLY A N 1
ATOM 699 C CA . GLY A 1 87 ? 11.967 -3.306 -12.669 1.00 82.31 87 GLY A CA 1
ATOM 700 C C . GLY A 1 87 ? 12.257 -2.480 -13.923 1.00 82.31 87 GLY A C 1
ATOM 701 O O . GLY A 1 87 ? 12.801 -3.015 -14.895 1.00 82.31 87 GLY A O 1
ATOM 702 N N . LEU A 1 88 ? 11.946 -1.180 -13.891 1.00 85.25 88 LEU A N 1
ATOM 703 C CA . LEU A 1 88 ? 12.227 -0.240 -14.980 1.00 85.25 88 LEU A CA 1
ATOM 704 C C . LEU A 1 88 ? 13.727 -0.073 -15.216 1.00 85.25 88 LEU A C 1
ATOM 706 O O . LEU A 1 88 ? 14.155 -0.139 -16.367 1.00 85.25 88 LEU A O 1
ATOM 710 N N . ARG A 1 89 ? 14.538 0.041 -14.155 1.00 90.75 89 ARG A N 1
ATOM 711 C CA . ARG A 1 89 ? 16.005 0.089 -14.266 1.00 90.75 89 ARG A CA 1
ATOM 712 C C . ARG A 1 89 ? 16.514 -1.091 -15.086 1.00 90.75 89 ARG A C 1
ATOM 714 O O . ARG A 1 89 ? 17.202 -0.899 -16.085 1.00 90.75 89 ARG A O 1
ATOM 721 N N . GLY A 1 90 ? 16.087 -2.303 -14.730 1.00 85.94 90 GLY A N 1
ATOM 722 C CA . GLY A 1 90 ? 16.475 -3.509 -15.456 1.00 85.94 90 GLY A CA 1
ATOM 723 C C . GLY A 1 90 ? 15.994 -3.534 -16.914 1.00 85.94 90 GLY A C 1
ATOM 724 O O . GLY A 1 90 ? 16.660 -4.117 -17.767 1.00 85.94 90 GLY A O 1
ATOM 725 N N . GLN A 1 91 ? 14.843 -2.931 -17.234 1.00 83.56 91 GLN A N 1
ATOM 726 C CA . GLN A 1 91 ? 14.380 -2.804 -18.625 1.00 83.56 91 GLN A CA 1
ATOM 727 C C . GLN A 1 91 ? 15.275 -1.854 -19.427 1.00 83.56 91 GLN A C 1
ATOM 729 O O . GLN A 1 91 ? 15.700 -2.210 -20.529 1.00 83.56 91 GLN A O 1
ATOM 734 N N . VAL A 1 92 ? 15.604 -0.692 -18.857 1.00 87.81 92 VAL A N 1
ATOM 735 C CA . VAL A 1 92 ? 16.495 0.295 -19.480 1.00 87.81 92 VAL A CA 1
ATOM 736 C C . VAL A 1 92 ? 17.880 -0.314 -19.722 1.00 87.81 92 VAL A C 1
ATOM 738 O O . VAL A 1 92 ? 18.394 -0.218 -20.836 1.00 87.81 92 VAL A O 1
ATOM 741 N N . GLU A 1 93 ? 18.433 -1.047 -18.752 1.00 86.19 93 GLU A N 1
ATOM 742 C CA . GLU A 1 93 ? 19.711 -1.759 -18.898 1.00 86.19 93 GLU A CA 1
ATOM 743 C C . GLU A 1 93 ? 19.683 -2.796 -20.023 1.00 86.19 93 GLU A C 1
ATOM 745 O O . GLU A 1 93 ? 20.547 -2.780 -20.900 1.00 86.19 93 GLU A O 1
ATOM 750 N N . ARG A 1 94 ? 18.673 -3.679 -20.042 1.00 85.50 94 ARG A N 1
ATOM 751 C CA . ARG A 1 94 ? 18.555 -4.731 -21.069 1.00 85.50 94 ARG A CA 1
ATOM 752 C C . ARG A 1 94 ? 18.357 -4.175 -22.474 1.00 85.50 94 ARG A C 1
ATOM 754 O O . ARG A 1 94 ? 18.805 -4.793 -23.433 1.00 85.50 94 ARG A O 1
ATOM 761 N N . SER A 1 95 ? 17.692 -3.029 -22.600 1.00 83.75 95 SER A N 1
ATOM 762 C CA . SER A 1 95 ? 17.515 -2.357 -23.891 1.00 83.75 95 SER A CA 1
ATOM 763 C C . SER A 1 95 ? 18.789 -1.671 -24.400 1.00 83.75 95 SER A C 1
ATOM 765 O O . SER A 1 95 ? 18.819 -1.227 -25.543 1.00 83.75 95 SER A O 1
ATOM 767 N N . GLY A 1 96 ? 19.833 -1.563 -23.569 1.00 84.94 96 GLY A N 1
ATOM 768 C CA . GLY A 1 96 ? 21.076 -0.861 -23.895 1.00 84.94 96 GLY A CA 1
ATOM 769 C C . GLY A 1 96 ? 20.965 0.667 -23.863 1.00 84.94 96 GLY A C 1
ATOM 770 O O . GLY A 1 96 ? 21.982 1.347 -24.000 1.00 84.94 96 GLY A O 1
ATOM 771 N N . ARG A 1 97 ? 19.765 1.212 -23.621 1.00 84.56 97 ARG A N 1
ATOM 772 C CA . ARG A 1 97 ? 19.488 2.657 -23.609 1.00 84.56 97 ARG A CA 1
ATOM 773 C C . ARG A 1 97 ? 20.112 3.392 -22.432 1.00 84.56 97 ARG A C 1
ATOM 775 O O . ARG A 1 97 ? 20.308 4.599 -22.504 1.00 84.56 97 ARG A O 1
ATOM 782 N N . SER A 1 98 ? 20.520 2.674 -21.385 1.00 87.00 98 SER A N 1
ATOM 783 C CA . SER A 1 98 ? 21.328 3.250 -20.301 1.00 87.00 98 SER A CA 1
ATOM 784 C C . SER A 1 98 ? 22.612 3.924 -20.806 1.00 87.00 98 SER A C 1
ATOM 786 O O . SER A 1 98 ? 23.136 4.814 -20.144 1.00 87.00 98 SER A O 1
ATOM 788 N N . ARG A 1 99 ? 23.112 3.537 -21.990 1.00 86.38 99 ARG A N 1
ATOM 789 C CA . ARG A 1 99 ? 24.298 4.134 -22.624 1.00 86.38 99 ARG A CA 1
ATOM 790 C C . ARG A 1 99 ? 24.011 5.428 -23.383 1.00 86.38 99 ARG A C 1
ATOM 792 O O . ARG A 1 99 ? 24.948 6.173 -23.641 1.00 86.38 99 ARG A O 1
ATOM 799 N N . GLU A 1 100 ? 22.756 5.685 -23.753 1.00 85.19 100 GLU A N 1
ATOM 800 C CA . GLU A 1 100 ? 22.361 6.890 -24.497 1.00 85.19 100 GLU A CA 1
ATOM 801 C C . GLU A 1 100 ? 22.458 8.135 -23.609 1.00 85.19 100 GLU A C 1
ATOM 803 O O . GLU A 1 100 ? 22.910 9.185 -24.059 1.00 85.19 100 GLU A O 1
ATOM 808 N N . ASN A 1 101 ? 22.095 7.996 -22.329 1.00 86.88 101 ASN A N 1
ATOM 809 C CA . ASN A 1 101 ? 22.229 9.045 -21.325 1.00 86.88 101 ASN A CA 1
ATOM 810 C C . ASN A 1 101 ? 22.668 8.461 -19.963 1.00 86.88 101 ASN A C 1
ATOM 812 O O . ASN A 1 101 ? 21.840 8.214 -19.080 1.00 86.88 101 ASN A O 1
ATOM 816 N N . PRO A 1 102 ? 23.978 8.207 -19.781 1.00 91.44 102 PRO A N 1
ATOM 817 C CA . PRO A 1 102 ? 24.491 7.530 -18.591 1.00 91.44 102 PRO A CA 1
ATOM 818 C C . PRO A 1 102 ? 24.391 8.379 -17.318 1.00 91.44 102 PRO A C 1
ATOM 820 O O . PRO A 1 102 ? 24.294 7.817 -16.230 1.00 91.44 102 PRO A O 1
ATOM 823 N N . ALA A 1 103 ? 24.392 9.712 -17.432 1.00 93.12 103 ALA A N 1
ATOM 824 C CA . ALA A 1 103 ? 24.268 10.609 -16.284 1.00 93.12 103 ALA A CA 1
ATOM 825 C C . ALA A 1 103 ? 22.863 10.536 -15.666 1.00 93.12 103 ALA A C 1
ATOM 827 O O . ALA A 1 103 ? 22.729 10.333 -14.458 1.00 93.12 103 ALA A O 1
ATOM 828 N N . ASP A 1 104 ? 21.821 10.615 -16.497 1.00 91.19 104 ASP A N 1
ATOM 829 C CA . ASP A 1 104 ? 20.438 10.488 -16.029 1.00 91.19 104 ASP A CA 1
ATOM 830 C C . ASP A 1 104 ? 20.138 9.068 -15.543 1.00 91.19 104 ASP A C 1
ATOM 832 O O . ASP A 1 104 ? 19.455 8.883 -14.535 1.00 91.19 104 ASP A O 1
ATOM 836 N N . PHE A 1 105 ? 20.717 8.051 -16.186 1.00 94.62 105 PHE A N 1
ATOM 837 C CA . PHE A 1 105 ? 20.592 6.678 -15.710 1.00 94.62 105 PHE A CA 1
ATOM 838 C C . PHE A 1 105 ? 21.236 6.500 -14.324 1.00 94.62 105 PHE A C 1
ATOM 840 O O . PHE A 1 105 ? 20.601 5.957 -13.422 1.00 94.62 105 PHE A O 1
ATOM 847 N N . ALA A 1 106 ? 22.454 7.011 -14.114 1.00 96.25 106 ALA A N 1
ATOM 848 C CA . ALA A 1 106 ? 23.124 6.965 -12.813 1.00 96.25 106 ALA A CA 1
ATOM 849 C C . ALA A 1 106 ? 22.329 7.709 -11.728 1.00 96.25 106 ALA A C 1
ATOM 851 O O . ALA A 1 106 ? 22.190 7.214 -10.610 1.00 96.25 106 ALA A O 1
ATOM 852 N N . LYS A 1 107 ? 21.738 8.861 -12.067 1.00 97.12 107 LYS A N 1
ATOM 853 C CA . LYS A 1 107 ? 20.861 9.604 -11.156 1.00 97.12 107 LYS A CA 1
ATOM 854 C C . LYS A 1 107 ? 19.619 8.792 -10.767 1.00 97.12 107 LYS A C 1
ATOM 856 O O . LYS A 1 107 ? 19.265 8.755 -9.592 1.00 97.12 107 LYS A O 1
ATOM 861 N N . ALA A 1 108 ? 18.993 8.097 -11.720 1.00 95.56 108 ALA A N 1
ATOM 862 C CA . ALA A 1 108 ? 17.856 7.220 -11.437 1.00 95.56 108 ALA A CA 1
ATOM 863 C C . ALA A 1 108 ? 18.234 6.063 -10.501 1.00 95.56 108 ALA A C 1
ATOM 865 O O . ALA A 1 108 ? 17.466 5.721 -9.604 1.00 95.56 108 ALA A O 1
ATOM 866 N N . VAL A 1 109 ? 19.423 5.479 -10.682 1.00 96.56 109 VAL A N 1
ATOM 867 C CA . VAL A 1 109 ? 19.947 4.438 -9.784 1.00 96.56 109 VAL A CA 1
ATOM 868 C C . VAL A 1 109 ? 20.149 4.985 -8.371 1.00 96.56 109 VAL A C 1
ATOM 870 O O . VAL A 1 109 ? 19.691 4.350 -7.425 1.00 96.56 109 VAL A O 1
ATOM 873 N N . GLY A 1 110 ? 20.720 6.184 -8.228 1.00 97.69 110 GLY A N 1
ATOM 874 C CA . GLY A 1 110 ? 20.877 6.832 -6.922 1.00 97.69 110 GLY A CA 1
ATOM 875 C C . GLY A 1 110 ? 19.545 7.054 -6.195 1.00 97.69 110 GLY A C 1
ATOM 876 O O . GLY A 1 110 ? 19.447 6.821 -4.993 1.00 97.69 110 GLY A O 1
ATOM 877 N N . PHE A 1 111 ? 18.481 7.417 -6.918 1.00 98.00 111 PHE A N 1
ATOM 878 C CA . PHE A 1 111 ? 17.140 7.512 -6.332 1.00 98.00 111 PHE A CA 1
ATOM 879 C C . PHE A 1 111 ? 16.583 6.161 -5.864 1.00 98.00 111 PHE A C 1
ATOM 881 O O . PHE A 1 111 ? 15.920 6.107 -4.830 1.00 98.00 111 PHE A O 1
ATOM 888 N N . ILE A 1 112 ? 16.859 5.068 -6.585 1.00 95.06 112 ILE A N 1
ATOM 889 C CA . ILE A 1 112 ? 16.459 3.709 -6.177 1.00 95.06 112 ILE A CA 1
ATOM 890 C C . ILE A 1 112 ? 17.194 3.286 -4.901 1.00 95.06 112 ILE A C 1
ATOM 892 O O . ILE A 1 112 ? 16.574 2.720 -4.002 1.00 95.06 112 ILE A O 1
ATOM 896 N N . GLU A 1 113 ? 18.495 3.560 -4.812 1.00 94.81 113 GLU A N 1
ATOM 897 C CA . GLU A 1 113 ? 19.308 3.253 -3.629 1.00 94.81 113 GLU A CA 1
ATOM 898 C C . GLU A 1 113 ? 18.807 4.025 -2.406 1.00 94.81 113 GLU A C 1
ATOM 900 O O . GLU A 1 113 ? 18.456 3.412 -1.395 1.00 94.81 113 GLU A O 1
ATOM 905 N N . ALA A 1 114 ? 18.637 5.344 -2.540 1.00 97.19 114 ALA A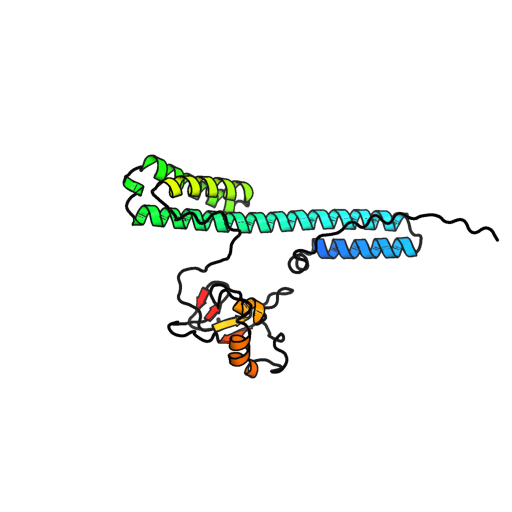 N 1
ATOM 906 C CA . ALA A 1 114 ? 18.063 6.183 -1.493 1.00 97.19 114 ALA A CA 1
ATOM 907 C C . ALA A 1 114 ? 16.660 5.703 -1.081 1.00 97.19 114 ALA A C 1
ATOM 909 O O . ALA A 1 114 ? 16.348 5.627 0.105 1.00 97.19 114 ALA A O 1
ATOM 910 N N . ALA A 1 115 ? 15.809 5.330 -2.043 1.00 91.56 115 ALA A N 1
ATOM 911 C CA . ALA A 1 115 ? 14.485 4.789 -1.753 1.00 91.56 115 ALA A CA 1
ATOM 912 C C . ALA A 1 115 ? 14.541 3.474 -0.958 1.00 91.56 115 ALA A C 1
ATOM 914 O O . ALA A 1 115 ? 13.701 3.271 -0.080 1.00 91.56 115 ALA A O 1
ATOM 915 N N . GLY A 1 116 ? 15.513 2.601 -1.235 1.00 84.75 116 GLY A N 1
ATOM 916 C CA . GLY A 1 116 ? 15.745 1.367 -0.484 1.00 84.75 116 GLY A CA 1
ATOM 917 C C . GLY A 1 116 ? 16.199 1.624 0.955 1.00 84.75 116 GLY A C 1
ATOM 918 O O . GLY A 1 116 ? 15.662 1.024 1.885 1.00 84.75 116 GLY A O 1
ATOM 919 N N . GLU A 1 117 ? 17.122 2.563 1.165 1.00 92.50 117 GLU A N 1
ATOM 920 C CA . GLU A 1 117 ? 17.558 2.974 2.508 1.00 92.50 117 GLU A CA 1
ATOM 921 C C . GLU A 1 117 ? 16.404 3.578 3.323 1.00 92.50 117 GLU A C 1
ATOM 923 O O . GLU A 1 117 ? 16.173 3.187 4.470 1.00 92.50 117 GLU A O 1
ATOM 928 N N . LEU A 1 118 ? 15.625 4.465 2.694 1.00 93.38 118 LEU A N 1
ATOM 929 C CA . LEU A 1 118 ? 14.420 5.072 3.267 1.00 93.38 118 LEU A CA 1
ATOM 930 C C . LEU A 1 118 ? 13.294 4.057 3.511 1.00 93.38 118 LEU A C 1
ATOM 932 O O . LEU A 1 118 ? 12.411 4.274 4.333 1.00 93.38 118 LEU A O 1
ATOM 936 N N . TYR A 1 119 ? 13.270 2.947 2.780 1.00 84.19 119 TYR A N 1
ATOM 937 C CA . TYR A 1 119 ? 12.328 1.870 3.062 1.00 84.19 119 TYR A CA 1
ATOM 938 C C . TYR A 1 119 ? 12.764 1.098 4.311 1.00 84.19 119 TYR A C 1
ATOM 940 O O . TYR A 1 119 ? 11.967 0.873 5.22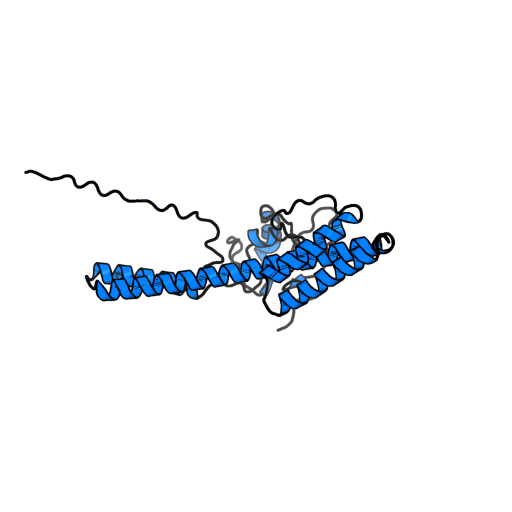1 1.00 84.19 119 TYR A O 1
ATOM 948 N N . ASN A 1 120 ? 14.049 0.744 4.381 1.00 82.50 120 ASN A N 1
ATOM 949 C CA . ASN A 1 120 ? 14.623 -0.045 5.470 1.00 82.50 120 ASN A CA 1
ATOM 950 C C . ASN A 1 120 ? 14.620 0.694 6.816 1.00 82.50 120 ASN A C 1
ATOM 952 O O . ASN A 1 120 ? 14.500 0.057 7.860 1.00 82.50 120 ASN A O 1
ATOM 956 N N . ASN A 1 121 ? 14.719 2.026 6.810 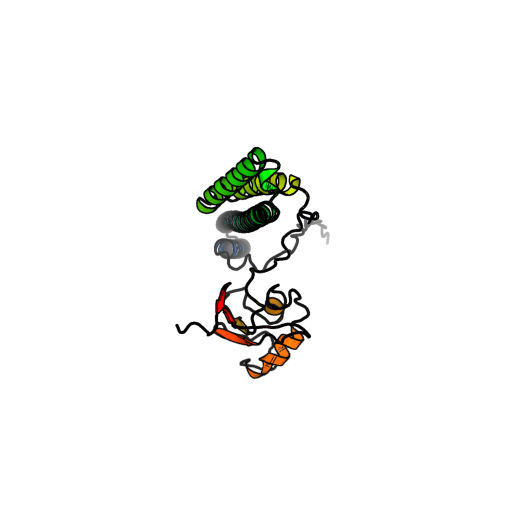1.00 90.50 121 ASN A N 1
ATOM 957 C CA . ASN A 1 121 ? 14.617 2.840 8.024 1.00 90.50 121 ASN A CA 1
ATOM 958 C C . ASN A 1 121 ? 13.159 3.164 8.433 1.00 90.50 121 ASN A C 1
ATOM 960 O O . ASN A 1 121 ? 12.938 3.804 9.460 1.00 90.50 121 ASN A O 1
ATOM 964 N N . GLY A 1 122 ? 12.161 2.720 7.657 1.00 76.88 122 GLY A N 1
ATOM 965 C CA . GLY A 1 122 ? 10.741 2.964 7.918 1.00 76.88 122 GLY A CA 1
ATOM 966 C C . GLY A 1 122 ? 10.204 4.317 7.433 1.00 76.88 122 GLY A C 1
ATOM 967 O O . GLY A 1 122 ? 9.030 4.615 7.666 1.00 76.88 122 GLY A O 1
ATOM 968 N N . SER A 1 123 ? 11.008 5.127 6.740 1.00 91.44 123 SER A N 1
ATOM 969 C CA . SER A 1 123 ? 10.612 6.399 6.120 1.00 91.44 123 SER A CA 1
ATOM 970 C C . SER A 1 123 ? 9.867 6.186 4.797 1.00 91.44 123 SER A C 1
ATOM 972 O O . SER A 1 123 ? 10.268 6.644 3.723 1.00 91.44 123 SER A O 1
ATOM 974 N N . TYR A 1 124 ? 8.724 5.505 4.863 1.00 81.62 124 TYR A N 1
ATOM 975 C CA . TYR A 1 124 ? 7.992 5.038 3.684 1.00 81.62 124 TYR A CA 1
ATOM 976 C C . TYR A 1 124 ? 7.476 6.152 2.757 1.00 81.62 124 TYR A C 1
ATOM 978 O O . TYR A 1 124 ? 7.432 5.967 1.538 1.00 81.62 124 TYR A O 1
ATOM 986 N N . SER A 1 125 ? 7.113 7.325 3.293 1.00 87.50 125 SER A N 1
ATOM 987 C CA . SER A 1 125 ? 6.704 8.465 2.453 1.00 87.50 125 SER A CA 1
ATOM 988 C C . SER A 1 125 ? 7.860 8.950 1.578 1.00 87.50 125 SER A C 1
ATOM 990 O O . SER A 1 125 ? 7.710 9.067 0.364 1.00 87.50 125 SER A O 1
ATOM 992 N N . GLN A 1 126 ? 9.039 9.130 2.180 1.00 92.56 126 GLN A N 1
ATOM 993 C CA . GLN A 1 126 ? 10.249 9.567 1.481 1.00 92.56 126 GLN A CA 1
ATOM 994 C C . GLN A 1 126 ? 10.734 8.490 0.498 1.00 92.56 126 GLN A C 1
ATOM 996 O O . GLN A 1 126 ? 11.085 8.795 -0.636 1.00 92.56 126 GLN A O 1
ATOM 1001 N N . SER A 1 127 ? 10.672 7.210 0.886 1.00 90.75 127 SER A N 1
ATOM 1002 C CA . SER A 1 127 ? 10.962 6.084 -0.014 1.00 90.75 127 SER A CA 1
ATOM 1003 C C . SER A 1 127 ? 10.053 6.087 -1.251 1.00 90.75 127 SER A C 1
ATOM 1005 O O . SER A 1 127 ? 10.518 5.902 -2.380 1.00 90.75 127 SER A O 1
ATOM 1007 N N . SER A 1 128 ? 8.759 6.364 -1.058 1.00 84.19 128 SER A N 1
ATOM 1008 C CA . SER A 1 128 ? 7.797 6.494 -2.155 1.00 84.19 128 SER A CA 1
ATOM 1009 C C . SER A 1 128 ? 8.127 7.665 -3.081 1.00 84.19 128 SER A C 1
ATOM 1011 O O . SER A 1 128 ? 7.961 7.542 -4.292 1.00 84.19 128 SER A O 1
ATOM 1013 N N . GLU A 1 129 ? 8.562 8.801 -2.537 1.00 94.06 129 GLU A N 1
ATOM 1014 C CA . GLU A 1 129 ? 8.958 9.983 -3.312 1.00 94.06 129 GLU A CA 1
ATOM 1015 C C . GLU A 1 129 ? 10.202 9.708 -4.156 1.00 94.06 129 GLU A C 1
ATOM 1017 O O . GLU A 1 129 ? 10.120 9.804 -5.381 1.00 94.06 129 GLU A O 1
ATOM 1022 N N . SER A 1 130 ? 11.291 9.235 -3.544 1.00 94.00 130 SER A N 1
ATOM 1023 C CA . SER A 1 130 ? 12.515 8.855 -4.263 1.00 94.00 130 SER A CA 1
ATOM 1024 C C . SER A 1 130 ? 12.241 7.799 -5.341 1.00 94.00 130 SER A C 1
ATOM 1026 O O . SER A 1 130 ? 12.729 7.905 -6.465 1.00 94.00 130 SER A O 1
ATOM 1028 N N . SER A 1 131 ? 11.379 6.817 -5.056 1.00 90.50 131 SER A N 1
ATOM 1029 C CA . SER A 1 131 ? 10.976 5.818 -6.054 1.00 90.50 131 SER A CA 1
ATOM 1030 C C . SER A 1 131 ? 10.234 6.438 -7.244 1.00 90.50 131 SER A C 1
ATOM 1032 O O . SER A 1 131 ? 10.449 6.020 -8.381 1.00 90.50 131 SER A O 1
ATOM 1034 N N . ARG A 1 132 ? 9.368 7.440 -7.024 1.00 94.25 132 ARG A N 1
ATOM 1035 C CA . ARG A 1 132 ? 8.682 8.154 -8.118 1.00 94.25 132 ARG A CA 1
ATOM 1036 C C . ARG A 1 132 ? 9.656 8.969 -8.959 1.00 94.25 132 ARG A C 1
ATOM 1038 O O . ARG A 1 132 ? 9.500 8.974 -10.176 1.00 94.25 132 ARG A O 1
ATOM 1045 N N . GLU A 1 133 ? 10.649 9.609 -8.345 1.00 95.81 133 GLU A N 1
ATOM 1046 C CA . GLU A 1 133 ? 11.690 10.334 -9.084 1.00 95.81 133 GLU A CA 1
ATOM 1047 C C . GLU A 1 133 ? 12.516 9.389 -9.965 1.00 95.81 133 GLU A C 1
ATOM 1049 O O . GLU A 1 133 ? 12.728 9.674 -11.146 1.00 95.81 133 GLU A O 1
ATOM 1054 N N . ALA A 1 134 ? 12.889 8.217 -9.439 1.00 95.31 134 ALA A N 1
ATOM 1055 C CA . ALA A 1 134 ? 13.535 7.172 -10.227 1.00 95.31 134 ALA A CA 1
ATOM 1056 C C . ALA A 1 134 ? 12.668 6.719 -11.411 1.00 95.31 134 ALA A C 1
ATOM 1058 O O . ALA A 1 134 ? 13.148 6.665 -12.542 1.00 95.31 134 ALA A O 1
ATOM 1059 N N . ILE A 1 135 ? 11.389 6.404 -11.164 1.00 92.06 135 ILE A N 1
ATOM 1060 C CA . ILE A 1 135 ? 10.441 5.971 -12.203 1.00 92.06 135 ILE A CA 1
ATOM 1061 C C . ILE A 1 135 ? 10.318 7.035 -13.293 1.00 92.06 135 ILE A C 1
ATOM 1063 O O . ILE A 1 135 ? 10.474 6.711 -14.468 1.00 92.06 135 ILE A O 1
ATOM 1067 N N . ALA A 1 136 ? 10.080 8.291 -12.910 1.00 92.56 136 ALA A N 1
ATOM 1068 C CA . ALA A 1 136 ? 9.906 9.392 -13.849 1.00 92.56 136 ALA A CA 1
ATOM 1069 C C . ALA A 1 136 ? 11.129 9.553 -14.760 1.00 92.56 136 ALA A C 1
ATOM 1071 O O . ALA A 1 136 ? 10.977 9.725 -15.967 1.00 92.56 136 ALA A O 1
ATOM 1072 N N . LEU A 1 137 ? 12.338 9.436 -14.202 1.00 92.94 137 LEU A N 1
ATOM 1073 C CA . LEU A 1 137 ? 13.572 9.542 -14.973 1.00 92.94 137 LEU A CA 1
ATOM 1074 C C . LEU A 1 137 ? 13.774 8.333 -15.896 1.00 92.94 137 LEU A C 1
ATOM 1076 O O . LEU A 1 137 ? 14.120 8.503 -17.061 1.00 92.94 137 LEU A O 1
ATOM 1080 N N . LEU A 1 138 ? 13.490 7.118 -15.423 1.00 91.19 138 LEU A N 1
ATOM 1081 C CA . LEU A 1 138 ? 13.606 5.890 -16.220 1.00 91.19 138 LEU A CA 1
ATOM 1082 C C . LEU A 1 138 ? 12.596 5.826 -17.373 1.00 91.19 138 LEU A C 1
ATOM 1084 O O . LEU A 1 138 ? 12.912 5.289 -18.433 1.00 91.19 138 LEU A O 1
ATOM 1088 N N . GLU A 1 139 ? 11.402 6.395 -17.206 1.00 88.12 139 GLU A N 1
ATOM 1089 C CA . GLU A 1 139 ? 10.383 6.452 -18.260 1.00 88.12 139 GLU A CA 1
ATOM 1090 C C . GLU A 1 139 ? 10.811 7.326 -19.455 1.00 88.12 139 GLU A C 1
ATOM 1092 O O . GLU A 1 139 ? 10.375 7.069 -20.582 1.00 88.12 139 GLU A O 1
ATOM 1097 N N . THR A 1 140 ? 11.730 8.282 -19.253 1.00 89.56 140 THR A N 1
ATOM 1098 C CA . THR A 1 140 ? 12.271 9.128 -20.336 1.00 89.56 140 THR A CA 1
ATOM 1099 C C . THR A 1 140 ? 13.097 8.351 -21.368 1.00 89.56 140 THR A C 1
ATOM 1101 O O . THR A 1 140 ? 13.177 8.773 -22.520 1.00 89.56 140 THR A O 1
ATOM 1104 N N . PHE A 1 141 ? 13.623 7.169 -21.022 1.00 88.19 141 PHE A N 1
ATOM 1105 C CA . PHE A 1 141 ? 14.415 6.299 -21.909 1.00 88.19 141 PHE A CA 1
ATOM 1106 C C . PHE A 1 141 ? 13.561 5.546 -22.958 1.00 88.19 141 PHE A C 1
ATOM 1108 O O . PHE A 1 141 ? 13.876 4.425 -23.368 1.00 88.19 141 PHE A O 1
ATOM 1115 N N . GLY A 1 142 ? 12.451 6.129 -23.419 1.00 67.69 142 GLY A N 1
ATOM 1116 C CA . GLY A 1 142 ? 11.675 5.594 -24.543 1.00 67.69 142 GLY A CA 1
ATOM 1117 C C . GLY A 1 142 ? 10.686 4.484 -24.178 1.00 67.69 142 GLY A C 1
ATOM 1118 O O . GLY A 1 142 ? 10.489 3.555 -24.965 1.00 67.69 142 GLY A O 1
ATOM 1119 N N . GLY A 1 143 ? 10.048 4.610 -23.012 1.00 53.78 143 GLY A N 1
ATOM 1120 C CA . GLY A 1 143 ? 8.686 4.126 -22.803 1.00 53.78 143 GLY A CA 1
ATOM 1121 C C . GLY A 1 143 ? 8.541 2.762 -22.137 1.00 53.78 143 GLY A C 1
ATOM 1122 O O . GLY A 1 143 ? 8.398 1.735 -22.801 1.00 53.78 143 GLY A O 1
ATOM 1123 N N . ALA A 1 144 ? 8.320 2.790 -20.823 1.00 41.94 144 ALA A N 1
ATOM 1124 C CA . ALA A 1 144 ? 7.165 2.060 -20.327 1.00 41.94 144 ALA A CA 1
ATOM 1125 C C . ALA A 1 144 ? 5.949 2.638 -21.067 1.00 41.94 144 ALA A C 1
ATOM 1127 O O . ALA A 1 144 ? 5.672 3.833 -20.969 1.00 41.94 144 ALA A O 1
ATOM 1128 N N . ARG A 1 145 ? 5.248 1.822 -21.862 1.00 41.06 145 ARG A N 1
ATOM 1129 C CA . ARG A 1 145 ? 3.879 2.138 -22.287 1.00 41.06 145 ARG A CA 1
ATOM 1130 C C . ARG A 1 145 ? 3.161 2.630 -21.036 1.00 41.06 145 ARG A C 1
ATOM 1132 O O . ARG A 1 145 ? 3.183 1.910 -20.043 1.00 41.06 145 ARG A O 1
ATOM 1139 N N . THR A 1 146 ? 2.636 3.850 -21.066 1.00 39.28 146 THR A N 1
ATOM 1140 C CA . THR A 1 146 ? 2.042 4.541 -19.920 1.00 39.28 146 THR A CA 1
ATOM 1141 C C . THR A 1 146 ? 0.965 3.662 -19.293 1.00 39.28 146 THR A C 1
ATOM 1143 O O . THR A 1 146 ? -0.210 3.718 -19.647 1.00 39.28 146 THR A O 1
ATOM 1146 N N . VAL A 1 147 ? 1.366 2.838 -18.329 1.00 36.03 147 VAL A N 1
ATOM 1147 C CA . VAL A 1 147 ? 0.494 2.431 -17.248 1.00 36.03 147 VAL A CA 1
ATOM 1148 C C . VAL A 1 147 ? 0.478 3.675 -16.381 1.00 36.03 147 VAL A C 1
ATOM 1150 O O . VAL A 1 147 ? 1.407 3.933 -15.607 1.00 36.03 147 VAL A O 1
ATOM 1153 N N . GLN A 1 148 ? -0.549 4.502 -16.609 1.00 28.94 148 GLN A N 1
ATOM 1154 C CA . GLN A 1 148 ? -1.020 5.504 -15.651 1.00 28.94 148 GLN A CA 1
ATOM 1155 C C . GLN A 1 148 ? -0.840 4.935 -14.235 1.00 28.94 148 GLN A C 1
ATOM 1157 O O . GLN A 1 148 ? -0.975 3.719 -14.093 1.00 28.94 148 GLN A O 1
ATOM 1162 N N . PRO A 1 149 ? -0.535 5.730 -13.195 1.00 37.12 149 PRO A N 1
ATOM 1163 C CA . PRO A 1 149 ? -0.568 5.251 -11.816 1.00 37.12 149 PRO A CA 1
ATOM 1164 C C . PRO A 1 149 ? -1.964 4.700 -11.475 1.00 37.12 149 PRO A C 1
ATOM 1166 O O . PRO A 1 149 ? -2.812 5.389 -10.928 1.00 37.12 149 PRO A O 1
ATOM 1169 N N . GLN A 1 150 ? -2.227 3.460 -11.867 1.00 31.62 150 GLN A N 1
ATOM 1170 C CA . GLN A 1 150 ? -3.336 2.665 -11.414 1.00 31.62 150 GLN A CA 1
ATOM 1171 C C . GLN A 1 150 ? -2.890 2.152 -10.058 1.00 31.62 150 GLN A C 1
ATOM 1173 O O . GLN A 1 150 ? -1.810 1.568 -9.922 1.00 31.62 150 GLN A O 1
ATOM 1178 N N . GLU A 1 151 ? -3.704 2.442 -9.050 1.00 31.78 151 GLU A N 1
ATOM 1179 C CA . GLU A 1 151 ? -3.671 1.745 -7.772 1.00 31.78 151 GLU A CA 1
ATOM 1180 C C . GLU A 1 151 ? -3.481 0.238 -8.035 1.00 31.78 151 GLU A C 1
ATOM 1182 O O . GLU A 1 151 ? -4.089 -0.279 -8.980 1.00 31.78 151 GLU A O 1
ATOM 1187 N N . PRO A 1 152 ? -2.597 -0.464 -7.303 1.00 40.19 152 PRO A N 1
ATOM 1188 C CA . PRO A 1 152 ? -2.108 -1.765 -7.739 1.00 40.19 152 PRO A CA 1
ATOM 1189 C C . PRO A 1 152 ? -3.237 -2.792 -7.882 1.00 40.19 152 PRO A C 1
ATOM 1191 O O . PRO A 1 152 ? -3.754 -3.321 -6.902 1.00 40.19 152 PRO A O 1
ATOM 1194 N N . LYS A 1 153 ? -3.563 -3.125 -9.133 1.00 38.16 153 LYS A N 1
ATOM 1195 C CA . LYS A 1 153 ? -3.840 -4.506 -9.519 1.00 38.16 153 LYS A CA 1
ATOM 1196 C C . LYS A 1 153 ? -2.486 -5.204 -9.523 1.00 38.16 153 LYS A C 1
ATOM 1198 O O . LYS A 1 153 ? -1.621 -4.882 -10.333 1.00 38.16 153 LYS A O 1
ATOM 1203 N N . GLU A 1 154 ? -2.280 -6.052 -8.531 1.00 36.56 154 GLU A N 1
ATOM 1204 C CA . GLU A 1 154 ? -1.061 -6.828 -8.349 1.00 36.56 154 GLU A CA 1
ATOM 1205 C C . GLU A 1 154 ? -0.783 -7.700 -9.588 1.00 36.56 154 GLU A C 1
ATOM 1207 O O . GLU A 1 154 ? -1.707 -8.271 -10.160 1.00 36.56 154 GLU A O 1
ATOM 1212 N N . GLU A 1 155 ? 0.485 -7.857 -9.970 1.00 34.12 155 GLU A N 1
ATOM 1213 C CA . GLU A 1 155 ? 0.933 -9.056 -10.683 1.00 34.12 155 GLU A CA 1
ATOM 1214 C C . GLU A 1 155 ? 2.194 -9.631 -10.023 1.00 34.12 155 GLU A C 1
ATOM 1216 O O . GLU A 1 155 ? 3.015 -8.878 -9.488 1.00 34.12 155 GLU A O 1
ATOM 1221 N N . PRO A 1 156 ? 2.348 -10.967 -10.014 1.00 42.78 156 PRO A N 1
ATOM 1222 C CA . PRO A 1 156 ? 3.336 -11.675 -9.221 1.00 42.78 156 PRO A CA 1
ATOM 1223 C C . PRO A 1 156 ? 4.658 -11.881 -9.967 1.00 42.78 156 PRO A C 1
ATOM 1225 O O . PRO A 1 156 ? 4.740 -11.948 -11.191 1.00 42.78 156 PRO A O 1
ATOM 1228 N N . SER A 1 157 ? 5.699 -12.039 -9.155 1.00 35.72 157 SER A N 1
ATOM 1229 C CA . SER A 1 157 ? 7.063 -12.447 -9.490 1.00 35.72 157 SER A CA 1
ATOM 1230 C C . SER A 1 157 ? 7.156 -13.644 -10.457 1.00 35.72 157 SER A C 1
ATOM 1232 O O . SER A 1 157 ? 6.399 -14.605 -10.351 1.00 35.72 157 SER A O 1
ATOM 1234 N N . LYS A 1 158 ? 8.152 -13.600 -11.358 1.00 37.78 158 LYS A N 1
ATOM 1235 C CA . LYS A 1 158 ? 8.538 -14.642 -12.330 1.00 37.78 158 LYS A CA 1
ATOM 1236 C C . LYS A 1 158 ? 9.025 -15.943 -11.668 1.00 37.78 158 LYS A C 1
ATOM 1238 O O . LYS A 1 158 ? 10.212 -16.260 -11.671 1.00 37.78 158 LYS A O 1
ATOM 1243 N N . SER A 1 159 ? 8.084 -16.738 -11.198 1.00 44.91 159 SER A N 1
ATOM 1244 C CA . SER A 1 159 ? 8.159 -18.196 -11.122 1.00 44.91 159 SER A CA 1
ATOM 1245 C C . SER A 1 159 ? 6.817 -18.690 -11.665 1.00 44.91 159 SER A C 1
ATOM 1247 O O . SER A 1 159 ? 5.834 -17.973 -11.505 1.00 44.91 159 SER A O 1
ATOM 1249 N N . GLY A 1 160 ? 6.769 -19.805 -12.401 1.00 62.50 160 GLY A N 1
ATOM 1250 C CA . GLY A 1 160 ? 5.564 -20.260 -13.123 1.00 62.50 160 GLY A CA 1
ATOM 1251 C C . GLY A 1 160 ? 4.289 -20.295 -12.267 1.00 62.50 160 GLY A C 1
ATOM 1252 O O . GLY A 1 160 ? 4.344 -20.180 -11.055 1.00 62.50 160 GLY A O 1
ATOM 1253 N N . LEU A 1 161 ? 3.109 -20.445 -12.865 1.00 73.94 161 LEU A N 1
ATOM 1254 C CA . LEU A 1 161 ? 1.863 -20.396 -12.090 1.00 73.94 161 LEU A CA 1
ATOM 1255 C C . LEU A 1 161 ? 1.816 -21.572 -11.090 1.00 73.94 161 LEU A C 1
ATOM 1257 O O . LEU A 1 161 ? 2.124 -22.702 -11.471 1.00 73.94 161 LEU A O 1
ATOM 1261 N N . PRO A 1 162 ? 1.478 -21.355 -9.807 1.00 82.44 162 PRO A N 1
ATOM 1262 C CA . PRO A 1 162 ? 1.390 -22.440 -8.842 1.00 82.44 162 PRO A CA 1
ATOM 1263 C C . PRO A 1 162 ? 0.282 -23.421 -9.232 1.00 82.44 162 PRO A C 1
ATOM 1265 O O . PRO A 1 162 ? -0.813 -23.015 -9.636 1.00 82.44 162 PRO A O 1
ATOM 1268 N N . ALA A 1 163 ? 0.570 -24.716 -9.090 1.00 85.00 163 ALA A N 1
ATOM 1269 C CA . ALA A 1 163 ? -0.411 -25.792 -9.256 1.00 85.00 163 ALA A CA 1
ATOM 1270 C C . ALA A 1 163 ? -1.260 -25.996 -8.001 1.00 85.00 163 ALA A C 1
ATOM 1272 O O . ALA A 1 163 ? -2.349 -26.558 -8.081 1.00 85.00 163 ALA A O 1
ATOM 1273 N N . ALA A 1 164 ? -0.779 -25.533 -6.848 1.00 84.56 164 ALA A N 1
ATOM 1274 C CA . ALA A 1 164 ? -1.519 -25.591 -5.602 1.00 84.56 164 ALA A CA 1
ATOM 1275 C C . ALA A 1 164 ? -1.245 -24.380 -4.703 1.00 84.56 164 ALA A C 1
ATOM 1277 O O . ALA A 1 164 ? -0.232 -23.698 -4.843 1.00 84.56 164 ALA A O 1
ATOM 1278 N N . TYR A 1 165 ? -2.141 -24.133 -3.756 1.00 86.88 165 TYR A N 1
ATOM 1279 C CA . TYR A 1 165 ? -2.086 -23.046 -2.787 1.00 86.88 165 TYR A CA 1
ATOM 1280 C C . TYR A 1 165 ? -2.131 -23.603 -1.365 1.00 86.88 165 TYR A C 1
ATOM 1282 O O . TYR A 1 165 ? -3.061 -24.337 -1.023 1.00 86.88 165 TYR A O 1
ATOM 1290 N N . LEU A 1 166 ? -1.148 -23.251 -0.533 1.00 87.75 166 LEU A N 1
ATOM 1291 C CA . LEU A 1 166 ? -1.187 -23.560 0.893 1.00 87.75 166 LEU A CA 1
ATOM 1292 C C . LEU A 1 166 ? -2.027 -22.509 1.620 1.00 87.75 166 LEU A C 1
ATOM 1294 O O . LEU A 1 166 ? -1.645 -21.341 1.692 1.00 87.75 166 LEU A O 1
ATOM 1298 N N . VAL A 1 167 ? -3.151 -22.950 2.179 1.00 84.38 167 VAL A N 1
ATOM 1299 C CA . VAL A 1 167 ? -4.061 -22.118 2.968 1.00 84.38 167 VAL A CA 1
ATOM 1300 C C . VAL A 1 167 ? -3.306 -21.534 4.147 1.00 84.38 167 VAL A C 1
ATOM 1302 O O . VAL A 1 167 ? -2.748 -22.263 4.974 1.00 84.38 167 VAL A O 1
ATOM 1305 N N . ARG A 1 168 ? -3.272 -20.209 4.226 1.00 80.75 168 ARG A N 1
ATOM 1306 C CA . ARG A 1 168 ? -2.520 -19.515 5.260 1.00 80.75 168 ARG A CA 1
ATOM 1307 C C . ARG A 1 168 ? -3.332 -19.428 6.535 1.00 80.75 168 ARG A C 1
ATOM 1309 O O . ARG A 1 168 ? -4.561 -19.400 6.543 1.00 80.75 168 ARG A O 1
ATOM 1316 N N . LYS A 1 169 ? -2.608 -19.297 7.641 1.00 80.81 169 LYS A N 1
ATOM 1317 C CA . LYS A 1 169 ? -3.194 -18.843 8.895 1.00 80.81 169 LYS A CA 1
ATOM 1318 C C . LYS A 1 169 ? -3.300 -17.324 8.850 1.00 80.81 169 LYS A C 1
ATOM 1320 O O . LYS A 1 169 ? -2.350 -16.631 9.197 1.00 80.81 169 LYS A O 1
ATOM 1325 N N . LEU A 1 170 ? -4.449 -16.836 8.397 1.00 67.56 170 LEU A N 1
ATOM 1326 C CA . LEU A 1 170 ? -4.803 -15.420 8.394 1.00 67.56 170 LEU A CA 1
ATOM 1327 C C . LEU A 1 170 ? -5.988 -15.203 9.336 1.00 67.56 170 LEU A C 1
ATOM 1329 O O . LEU A 1 170 ? -7.127 -15.368 8.907 1.00 67.56 170 LEU A O 1
ATOM 1333 N N . PRO A 1 171 ? -5.744 -14.889 10.618 1.00 60.66 171 PRO A N 1
ATOM 1334 C CA . PRO A 1 171 ? -6.826 -14.523 11.525 1.00 60.66 171 PRO A CA 1
ATOM 1335 C C . PRO A 1 171 ? -7.578 -13.319 10.943 1.00 60.66 171 PRO A C 1
ATOM 1337 O O . PRO A 1 171 ? -6.927 -12.343 10.594 1.00 60.66 171 PRO A O 1
ATOM 1340 N N . GLY A 1 172 ? -8.902 -13.400 10.777 1.00 51.84 172 GLY A N 1
ATOM 1341 C CA . GLY A 1 172 ? -9.732 -12.267 10.330 1.00 51.84 172 GLY A CA 1
ATOM 1342 C C . GLY A 1 172 ? -9.719 -11.980 8.822 1.00 51.84 172 GLY A C 1
ATOM 1343 O O . GLY A 1 172 ? -10.516 -11.175 8.328 1.00 51.84 172 GLY A O 1
ATOM 1344 N N . ALA A 1 173 ? -8.853 -12.660 8.075 1.00 63.69 173 ALA A N 1
ATOM 1345 C CA . ALA A 1 173 ? -8.763 -12.604 6.623 1.00 63.69 173 ALA A CA 1
ATOM 1346 C C . ALA A 1 173 ? -8.527 -14.006 6.064 1.00 63.69 173 ALA A C 1
ATOM 1348 O O . ALA A 1 173 ? -7.693 -14.181 5.171 1.00 63.69 173 ALA A O 1
ATOM 1349 N N . GLU A 1 174 ? -9.241 -14.986 6.623 1.00 73.62 174 GLU A N 1
ATOM 1350 C CA . GLU A 1 174 ? -9.104 -16.387 6.270 1.00 73.62 174 GLU A CA 1
ATOM 1351 C C . GLU A 1 174 ? -9.168 -16.531 4.752 1.00 73.62 174 GLU A C 1
ATOM 1353 O O . GLU A 1 174 ? -9.951 -15.872 4.050 1.00 73.62 174 GLU A O 1
ATOM 1358 N N . ASP A 1 175 ? -8.280 -17.364 4.227 1.00 79.31 175 ASP A N 1
ATOM 1359 C CA . ASP A 1 175 ? -8.350 -17.695 2.821 1.00 79.31 175 ASP A CA 1
ATOM 1360 C C . ASP A 1 175 ? -9.695 -18.393 2.570 1.00 79.31 175 ASP A C 1
ATOM 1362 O O . ASP A 1 175 ? -10.089 -19.285 3.311 1.00 79.31 175 ASP A O 1
ATOM 1366 N N . CYS A 1 176 ? -10.402 -17.947 1.536 1.00 84.88 176 CYS A N 1
ATOM 1367 C CA . CYS A 1 176 ? -11.621 -18.553 1.009 1.00 84.88 176 CYS A CA 1
ATOM 1368 C C . CYS A 1 176 ? -11.461 -18.682 -0.512 1.00 84.88 176 CYS A C 1
ATOM 1370 O O . CYS A 1 176 ? -10.636 -17.977 -1.105 1.00 84.88 176 CYS A O 1
ATOM 1372 N N . PHE A 1 177 ? -12.237 -19.537 -1.187 1.00 84.38 177 PHE A N 1
ATOM 1373 C CA . PHE A 1 177 ? -12.065 -19.739 -2.638 1.00 84.38 177 PHE A CA 1
ATOM 1374 C C . PHE A 1 177 ? -12.173 -18.446 -3.449 1.00 84.38 177 PHE A C 1
ATOM 1376 O O . PHE A 1 177 ? -11.446 -18.275 -4.425 1.00 84.38 177 PHE A O 1
ATOM 1383 N N . TRP A 1 178 ? -13.035 -17.521 -3.024 1.00 81.12 178 TRP A N 1
ATOM 1384 C CA . TRP A 1 178 ? -13.185 -16.208 -3.648 1.00 81.12 178 TRP A CA 1
ATOM 1385 C C . TRP A 1 178 ? -11.899 -15.379 -3.569 1.00 81.12 178 TRP A C 1
ATOM 1387 O O . TRP A 1 178 ? -11.432 -14.844 -4.576 1.00 81.12 178 TRP A O 1
ATOM 1397 N N . ARG A 1 179 ? -11.283 -15.328 -2.383 1.00 80.06 179 ARG A N 1
ATOM 1398 C CA . ARG A 1 179 ? -10.027 -14.609 -2.142 1.00 80.06 179 ARG A CA 1
ATOM 1399 C C . ARG A 1 179 ? -8.865 -15.263 -2.884 1.00 80.06 179 ARG A C 1
ATOM 1401 O O . ARG A 1 179 ? -8.092 -14.562 -3.530 1.00 80.06 179 ARG A O 1
ATOM 1408 N N . ILE A 1 180 ? -8.781 -16.593 -2.837 1.00 83.81 180 ILE A N 1
ATOM 1409 C CA . ILE A 1 180 ? -7.713 -17.347 -3.497 1.00 83.81 180 ILE A CA 1
ATOM 1410 C C . ILE A 1 180 ? -7.790 -17.167 -5.014 1.00 83.81 180 ILE A C 1
ATOM 1412 O O . ILE A 1 180 ? -6.774 -16.873 -5.631 1.00 83.81 180 ILE A O 1
ATOM 1416 N N . ALA A 1 181 ? -8.980 -17.254 -5.616 1.00 78.62 181 ALA A N 1
ATOM 1417 C CA . ALA A 1 181 ? -9.176 -17.012 -7.048 1.00 78.62 181 ALA A CA 1
ATOM 1418 C C . ALA A 1 181 ? -8.780 -15.583 -7.472 1.00 78.62 181 ALA A C 1
ATOM 1420 O O . ALA A 1 181 ? -8.233 -15.380 -8.558 1.00 78.62 181 ALA A O 1
ATOM 1421 N N . GLY A 1 182 ? -8.993 -14.605 -6.587 1.00 68.75 182 GLY A N 1
ATOM 1422 C CA . GLY A 1 182 ? -8.612 -13.210 -6.801 1.00 68.75 182 GLY A CA 1
ATOM 1423 C C . GLY A 1 182 ? -7.111 -12.952 -6.883 1.00 68.75 182 GLY A C 1
ATOM 1424 O O . GLY A 1 182 ? -6.717 -11.917 -7.418 1.00 68.75 182 GLY A O 1
ATOM 1425 N N . TYR A 1 183 ? -6.265 -13.864 -6.395 1.00 75.81 183 TYR A N 1
ATOM 1426 C CA . TYR A 1 183 ? -4.823 -13.665 -6.475 1.00 75.81 183 TYR A CA 1
ATOM 1427 C C . TYR A 1 183 ? -4.341 -13.700 -7.928 1.00 75.81 183 TYR A C 1
ATOM 1429 O O . TYR A 1 183 ? -4.694 -14.629 -8.658 1.00 75.81 183 TYR A O 1
ATOM 1437 N N . PRO A 1 184 ? -3.481 -12.759 -8.358 1.00 67.50 184 PRO A N 1
ATOM 1438 C CA . PRO A 1 184 ? -2.995 -12.711 -9.739 1.00 67.50 184 PRO A CA 1
ATOM 1439 C C . PRO A 1 184 ? -2.190 -13.950 -10.156 1.00 67.50 184 PRO A C 1
ATOM 1441 O O . PRO A 1 184 ? -2.206 -14.333 -11.317 1.00 67.50 184 PRO A O 1
ATOM 1444 N N . PHE A 1 185 ? -1.525 -14.618 -9.205 1.00 71.00 185 PHE A N 1
ATOM 1445 C CA . PHE A 1 185 ? -0.832 -15.895 -9.438 1.00 71.00 185 PHE A CA 1
ATOM 1446 C C . PHE A 1 185 ? -1.785 -17.103 -9.445 1.00 71.00 185 PHE A C 1
ATOM 1448 O O . PHE A 1 185 ? -1.380 -18.210 -9.787 1.00 71.00 185 PHE A O 1
ATOM 1455 N N . VAL A 1 186 ? -3.045 -16.923 -9.049 1.00 80.69 186 VAL A N 1
ATOM 1456 C CA . VAL A 1 186 ? -4.088 -17.946 -9.156 1.00 80.69 186 VAL A CA 1
ATOM 1457 C C . VAL A 1 186 ? -4.877 -17.673 -10.426 1.00 80.69 186 VAL A C 1
ATOM 1459 O O . VAL A 1 186 ? -4.513 -18.222 -11.453 1.00 80.69 186 VAL A O 1
ATOM 1462 N N . TYR A 1 187 ? -5.889 -16.804 -10.416 1.00 74.00 187 TYR A N 1
ATOM 1463 C CA . TYR A 1 187 ? -6.639 -16.455 -11.630 1.00 74.00 187 TYR A CA 1
ATOM 1464 C C . TYR A 1 187 ? -6.717 -14.955 -11.911 1.00 74.00 187 TYR A C 1
ATOM 1466 O O . TYR A 1 187 ? -7.162 -14.580 -12.998 1.00 74.00 187 TYR A O 1
ATOM 1474 N N . GLY A 1 188 ? -6.336 -14.111 -10.944 1.00 64.50 188 GLY A N 1
ATOM 1475 C CA . GLY A 1 188 ? -6.541 -12.661 -10.993 1.00 64.50 188 GLY A CA 1
ATOM 1476 C C . GLY A 1 188 ? -8.016 -12.256 -11.060 1.00 64.50 188 GLY A C 1
ATOM 1477 O O . GLY A 1 188 ? -8.329 -11.127 -11.429 1.00 64.50 188 GLY A O 1
ATOM 1478 N N . ASP A 1 189 ? -8.925 -13.183 -10.748 1.00 72.31 189 ASP A N 1
ATOM 1479 C CA . ASP A 1 189 ? -10.363 -13.033 -10.930 1.00 72.31 189 ASP A CA 1
ATOM 1480 C C . ASP A 1 189 ? -11.097 -13.749 -9.798 1.00 72.31 189 ASP A C 1
ATOM 1482 O O . ASP A 1 189 ? -11.173 -14.977 -9.746 1.00 72.31 189 ASP A O 1
ATOM 1486 N N . THR A 1 190 ? -11.675 -12.965 -8.894 1.00 69.94 190 THR A N 1
ATOM 1487 C CA . THR A 1 190 ? -12.423 -13.488 -7.752 1.00 69.94 190 THR A CA 1
ATOM 1488 C C . THR A 1 190 ? -13.699 -14.223 -8.166 1.00 69.94 190 THR A C 1
ATOM 1490 O O . THR A 1 190 ? -14.183 -15.065 -7.412 1.00 69.94 190 THR A O 1
ATOM 1493 N N . SER A 1 191 ? -14.242 -13.972 -9.366 1.00 73.94 191 SER A N 1
ATOM 1494 C CA . SER A 1 191 ? -15.421 -14.676 -9.889 1.00 73.94 191 SER A CA 1
ATOM 1495 C C . SER A 1 191 ? -15.110 -16.108 -10.347 1.00 73.94 191 SER A C 1
ATOM 1497 O O . SER A 1 191 ? -16.010 -16.951 -10.405 1.00 73.94 191 SER A O 1
ATOM 1499 N N . ALA A 1 192 ? -13.828 -16.426 -10.558 1.00 80.00 192 ALA A N 1
ATOM 1500 C CA . ALA A 1 192 ? -13.334 -17.751 -10.925 1.00 80.00 192 ALA A CA 1
ATOM 1501 C C . ALA A 1 192 ? -13.168 -18.703 -9.720 1.00 80.00 192 ALA A C 1
ATOM 1503 O O . ALA A 1 192 ? -12.382 -19.650 -9.763 1.00 80.00 192 ALA A O 1
ATOM 1504 N N . TRP A 1 193 ? -13.919 -18.482 -8.640 1.00 82.75 193 TRP A N 1
ATOM 1505 C CA . TRP A 1 193 ? -13.892 -19.325 -7.444 1.00 82.75 193 TRP A CA 1
ATOM 1506 C C . TRP A 1 193 ? -14.573 -20.686 -7.645 1.00 82.75 193 TRP A C 1
ATOM 1508 O O . TRP A 1 193 ? -14.172 -21.659 -7.011 1.00 82.75 193 TRP A O 1
ATOM 1518 N N . LYS A 1 194 ? -15.574 -20.793 -8.535 1.00 84.62 194 LYS A N 1
ATOM 1519 C CA . LYS A 1 194 ? -16.357 -22.034 -8.720 1.00 84.62 194 LYS A CA 1
ATOM 1520 C C . LYS A 1 194 ? -15.511 -23.224 -9.193 1.00 84.62 194 LYS A C 1
ATOM 1522 O O . LYS A 1 194 ? -15.582 -24.262 -8.543 1.00 84.62 194 LYS A O 1
ATOM 1527 N N . PRO A 1 195 ? -14.664 -23.101 -10.237 1.00 84.94 195 PRO A N 1
ATOM 1528 C CA . PRO A 1 195 ? -13.794 -24.204 -10.652 1.00 84.94 195 PRO A CA 1
ATOM 1529 C C . PRO A 1 195 ? -12.787 -24.597 -9.564 1.00 84.94 195 PRO A C 1
ATOM 1531 O O . PRO A 1 195 ? -12.454 -25.769 -9.414 1.00 84.94 195 PRO A O 1
ATOM 1534 N N . LEU A 1 196 ? -12.320 -23.617 -8.779 1.00 84.94 196 LEU A N 1
ATOM 1535 C CA . LEU A 1 196 ? -11.414 -23.855 -7.657 1.00 84.94 196 LEU A CA 1
ATOM 1536 C C . LEU A 1 196 ? -12.105 -24.652 -6.541 1.00 84.94 196 LEU A C 1
ATOM 1538 O O . LEU A 1 196 ? -11.536 -25.615 -6.032 1.00 84.94 196 LEU A O 1
ATOM 1542 N N . TYR A 1 197 ? -13.344 -24.295 -6.201 1.00 84.75 197 TYR A N 1
ATOM 1543 C CA . TYR A 1 197 ? -14.168 -25.037 -5.249 1.00 84.75 197 TYR A CA 1
ATOM 1544 C C . TYR A 1 197 ? -14.480 -26.451 -5.755 1.00 84.75 197 TYR A C 1
ATOM 1546 O O . TYR A 1 197 ? -14.270 -27.418 -5.030 1.00 84.75 197 TYR A O 1
ATOM 1554 N N . GLU A 1 198 ? -14.913 -26.611 -7.006 1.00 86.88 198 GLU A N 1
ATOM 1555 C CA . GLU A 1 198 ? -15.275 -27.920 -7.567 1.00 86.88 198 GLU A CA 1
ATOM 1556 C C . GLU A 1 198 ? -14.116 -28.922 -7.549 1.00 86.88 198 GLU A C 1
ATOM 1558 O O . GLU A 1 198 ? -14.337 -30.101 -7.258 1.00 86.88 198 GLU A O 1
ATOM 1563 N N . ALA A 1 199 ? -12.890 -28.452 -7.792 1.00 87.44 199 ALA A N 1
ATOM 1564 C CA . ALA A 1 199 ? -11.682 -29.269 -7.724 1.00 87.44 199 ALA A CA 1
ATOM 1565 C C . ALA A 1 199 ? -11.296 -29.672 -6.288 1.00 87.44 199 ALA A C 1
ATOM 1567 O O . ALA A 1 199 ? -10.662 -30.707 -6.089 1.00 87.44 199 ALA A O 1
ATOM 1568 N N . ASN A 1 200 ? -11.689 -28.884 -5.281 1.00 87.44 200 ASN A N 1
ATOM 1569 C CA . ASN A 1 200 ? -11.237 -29.045 -3.895 1.00 87.44 200 ASN A CA 1
ATOM 1570 C C . ASN A 1 200 ? -12.337 -29.409 -2.892 1.00 87.44 200 ASN A C 1
ATOM 1572 O O . ASN A 1 200 ? -12.015 -29.710 -1.745 1.00 87.44 200 ASN A O 1
ATOM 1576 N N . LYS A 1 201 ? -13.614 -29.444 -3.286 1.00 83.38 201 LYS A N 1
ATOM 1577 C CA . LYS A 1 201 ? -14.757 -29.696 -2.386 1.00 83.38 201 LYS A CA 1
ATOM 1578 C C . LYS A 1 201 ? -14.633 -30.988 -1.574 1.00 83.38 201 LYS A C 1
ATOM 1580 O O . LYS A 1 201 ? -15.045 -31.032 -0.424 1.00 83.38 201 LYS A O 1
ATOM 1585 N N . ASN A 1 202 ? -13.994 -32.014 -2.138 1.00 84.44 202 ASN A N 1
ATOM 1586 C CA . ASN A 1 202 ? -13.767 -33.299 -1.467 1.00 84.44 202 ASN A CA 1
ATOM 1587 C C . ASN A 1 202 ? -12.663 -33.242 -0.397 1.00 84.44 202 ASN A C 1
ATOM 1589 O O . ASN A 1 202 ? -12.522 -34.178 0.383 1.00 84.44 202 ASN A O 1
ATOM 1593 N N . LYS A 1 203 ? -11.853 -32.177 -0.384 1.00 80.31 203 LYS A N 1
ATOM 1594 C CA . LYS A 1 203 ? -10.813 -31.932 0.621 1.00 80.31 203 LYS A CA 1
ATOM 1595 C C . LYS A 1 203 ? -11.335 -31.112 1.795 1.00 80.31 203 LYS A C 1
ATOM 1597 O O . LYS A 1 203 ? -10.666 -31.049 2.821 1.00 80.31 203 LYS A O 1
ATOM 1602 N N . LEU A 1 204 ? -12.486 -30.455 1.637 1.00 77.94 204 LEU A N 1
ATOM 1603 C CA . LEU A 1 204 ? -13.077 -29.643 2.689 1.00 77.94 204 LEU A CA 1
ATOM 1604 C C . LEU A 1 204 ? -13.616 -30.538 3.816 1.00 77.94 204 LEU A C 1
ATOM 1606 O O . LEU A 1 204 ? -14.193 -31.589 3.536 1.00 77.94 204 LEU A O 1
ATOM 1610 N N . PRO A 1 205 ? -13.501 -30.105 5.082 1.00 73.88 205 PRO A N 1
ATOM 1611 C CA . PRO A 1 205 ? -14.144 -30.767 6.218 1.00 73.88 205 PRO A CA 1
ATOM 1612 C C . PRO A 1 205 ? -15.662 -30.908 6.044 1.00 73.88 205 PRO A C 1
ATOM 1614 O O . PRO A 1 205 ? -16.256 -31.874 6.516 1.00 73.88 205 PRO A O 1
ATOM 1617 N N . GLN A 1 206 ? -16.287 -29.937 5.369 1.00 74.06 206 GLN A N 1
ATOM 1618 C CA . GLN A 1 206 ? -17.700 -29.943 5.001 1.00 74.06 206 GLN A CA 1
ATOM 1619 C C . GLN A 1 206 ? -17.824 -29.581 3.515 1.00 74.06 206 GLN A C 1
ATOM 1621 O O . GLN A 1 206 ? -17.695 -28.406 3.173 1.00 74.06 206 GLN A O 1
ATOM 1626 N N . PRO A 1 207 ? -18.074 -30.556 2.624 1.00 71.69 207 PRO A N 1
ATOM 1627 C CA . PRO A 1 207 ? -18.100 -30.321 1.179 1.00 71.69 207 PRO A CA 1
ATOM 1628 C C . PRO A 1 207 ? -19.115 -29.264 0.735 1.00 71.69 207 PRO A C 1
ATOM 1630 O O . PRO A 1 207 ? -18.845 -28.523 -0.207 1.00 71.69 207 PRO A O 1
ATOM 1633 N N . ASP A 1 208 ? -20.247 -29.153 1.432 1.00 72.56 208 ASP A N 1
ATOM 1634 C CA . ASP A 1 208 ? -21.319 -28.198 1.119 1.00 72.56 208 ASP A CA 1
ATOM 1635 C C . ASP A 1 208 ? -21.054 -26.783 1.670 1.00 72.56 208 ASP A C 1
ATOM 1637 O O . ASP A 1 208 ? -21.784 -25.842 1.356 1.00 72.56 208 ASP A O 1
ATOM 1641 N N . ASN A 1 209 ? -19.995 -26.609 2.471 1.00 68.62 209 ASN A N 1
ATOM 1642 C CA . ASN A 1 209 ? -19.587 -25.329 3.039 1.00 68.62 209 ASN A CA 1
ATOM 1643 C C . ASN A 1 209 ? -18.286 -24.845 2.386 1.00 68.62 209 ASN A C 1
ATOM 1645 O O . ASN A 1 209 ? -17.179 -25.169 2.813 1.00 68.62 209 ASN A O 1
ATOM 1649 N N . TRP A 1 210 ? -18.442 -24.052 1.330 1.00 60.47 210 TRP A N 1
ATOM 1650 C CA . TRP A 1 210 ? -17.353 -23.532 0.503 1.00 60.47 210 TRP A CA 1
ATOM 1651 C C . TRP A 1 210 ? -16.446 -22.518 1.225 1.00 60.47 210 TRP A C 1
ATOM 1653 O O . TRP A 1 210 ? -15.334 -22.285 0.762 1.00 60.47 210 TRP A O 1
ATOM 1663 N N . ASP A 1 211 ? -16.867 -21.959 2.362 1.00 61.59 211 ASP A N 1
ATOM 1664 C CA . ASP A 1 211 ? -16.047 -21.046 3.173 1.00 61.59 211 ASP A CA 1
ATOM 1665 C C . ASP A 1 211 ? -15.227 -21.768 4.254 1.00 61.59 211 ASP A C 1
ATOM 1667 O O . ASP A 1 211 ? -14.296 -21.193 4.821 1.00 61.59 211 ASP A O 1
ATOM 1671 N N . LEU A 1 212 ? -15.543 -23.032 4.559 1.00 70.50 212 LEU A N 1
ATOM 1672 C CA . LEU A 1 212 ? -14.914 -23.752 5.662 1.00 70.50 212 LEU A CA 1
ATOM 1673 C C . LEU A 1 212 ? -13.615 -24.429 5.224 1.00 70.50 212 LEU A C 1
ATOM 1675 O O . LEU A 1 212 ? -13.564 -25.633 4.969 1.00 70.50 212 LEU A O 1
ATOM 1679 N N . MET A 1 213 ? -12.544 -23.646 5.186 1.00 77.31 213 MET A N 1
ATOM 1680 C CA . MET A 1 213 ? -11.187 -24.133 4.968 1.00 77.31 213 MET A CA 1
ATOM 1681 C C . MET A 1 213 ? -10.259 -23.757 6.119 1.00 77.31 213 MET A C 1
ATOM 1683 O O . MET A 1 213 ? -10.369 -22.688 6.715 1.00 77.31 213 MET A O 1
ATOM 1687 N N . TYR A 1 214 ? -9.345 -24.668 6.451 1.00 77.00 214 TYR A N 1
ATOM 1688 C CA . TYR A 1 214 ? -8.426 -24.521 7.572 1.00 77.00 214 TYR A CA 1
ATOM 1689 C C . TYR A 1 214 ? -6.999 -24.217 7.106 1.00 77.00 214 TYR A C 1
ATOM 1691 O O . TYR A 1 214 ? -6.552 -24.745 6.081 1.00 77.00 214 TYR A O 1
ATOM 1699 N N . PRO A 1 215 ? -6.246 -23.412 7.877 1.00 78.06 215 PRO A N 1
ATOM 1700 C CA . PRO A 1 215 ? -4.824 -23.204 7.643 1.00 78.06 215 PRO A CA 1
ATOM 1701 C C . PRO A 1 215 ? -4.051 -24.522 7.532 1.00 78.06 215 PRO A C 1
ATOM 1703 O O . PRO A 1 215 ? -4.296 -25.458 8.291 1.00 78.06 215 PRO A O 1
ATOM 1706 N N . GLY A 1 216 ? -3.105 -24.583 6.595 1.00 76.75 216 GLY A N 1
ATOM 1707 C CA . GLY A 1 216 ? -2.289 -25.769 6.323 1.00 76.75 216 GLY A CA 1
ATOM 1708 C C . GLY A 1 216 ? -2.883 -26.734 5.292 1.00 76.75 216 GLY A C 1
ATOM 1709 O O . GLY A 1 216 ? -2.200 -27.660 4.859 1.00 76.75 216 GLY A O 1
ATOM 1710 N N . MET A 1 217 ? -4.123 -26.520 4.843 1.00 82.31 217 MET A N 1
ATOM 1711 C CA . MET A 1 217 ? -4.686 -27.294 3.736 1.00 82.31 217 MET A CA 1
ATOM 1712 C C . MET A 1 217 ? -4.045 -26.905 2.396 1.00 82.31 217 MET A C 1
ATOM 1714 O O . MET A 1 217 ? -3.653 -25.759 2.189 1.00 82.31 217 MET A O 1
ATOM 1718 N N . VAL A 1 218 ? -3.977 -27.851 1.457 1.00 87.31 218 VAL A N 1
ATOM 1719 C CA . VAL A 1 218 ? -3.457 -27.618 0.101 1.00 87.31 218 VAL A CA 1
ATOM 1720 C C . VAL A 1 218 ? -4.609 -27.649 -0.898 1.00 87.31 218 VAL A C 1
ATOM 1722 O O . VAL A 1 218 ? -5.239 -28.692 -1.099 1.00 87.31 218 VAL A O 1
ATOM 1725 N N . MET A 1 219 ? -4.876 -26.502 -1.518 1.00 88.12 219 MET A N 1
ATOM 1726 C CA . MET A 1 219 ? -5.900 -26.342 -2.551 1.00 88.12 219 MET A CA 1
ATOM 1727 C C . MET A 1 219 ? -5.267 -26.492 -3.931 1.00 88.12 219 MET A C 1
ATOM 1729 O O . MET A 1 219 ? -4.347 -25.750 -4.258 1.00 88.12 219 MET A O 1
ATOM 1733 N N . ASP A 1 220 ? -5.762 -27.415 -4.748 1.00 88.06 220 ASP A N 1
ATOM 1734 C CA . ASP A 1 220 ? -5.324 -27.557 -6.137 1.00 88.06 220 ASP A CA 1
ATOM 1735 C C . ASP A 1 220 ? -5.874 -26.396 -6.955 1.00 88.06 220 ASP A C 1
ATOM 1737 O O . ASP A 1 220 ? -7.028 -26.001 -6.781 1.00 88.06 220 ASP A O 1
ATOM 1741 N N . ILE A 1 221 ? -5.070 -25.865 -7.867 1.00 86.62 221 ILE A N 1
ATOM 1742 C CA . ILE A 1 221 ? -5.477 -24.801 -8.774 1.00 86.62 221 ILE A CA 1
ATOM 1743 C C . ILE A 1 221 ? -5.580 -25.397 -10.181 1.00 86.62 221 ILE A C 1
ATOM 1745 O O . ILE A 1 221 ? -4.549 -25.638 -10.813 1.00 86.62 221 ILE A O 1
ATOM 1749 N N . PRO A 1 222 ? -6.801 -25.657 -10.684 1.00 86.31 222 PRO A N 1
ATOM 1750 C CA . PRO A 1 222 ? -7.001 -26.120 -12.050 1.00 86.31 222 PRO A CA 1
ATOM 1751 C C . PRO A 1 222 ? -6.334 -25.218 -13.095 1.00 86.31 222 PRO A C 1
ATOM 1753 O O . PRO A 1 222 ? -6.515 -24.002 -13.100 1.00 86.31 222 PRO A O 1
ATOM 1756 N N . SER A 1 223 ? -5.602 -25.824 -14.028 1.00 80.44 223 SER A N 1
ATOM 1757 C CA . SER A 1 223 ? -5.086 -25.109 -15.196 1.00 80.44 223 SER A CA 1
ATOM 1758 C C . SER A 1 223 ? -6.207 -24.723 -16.159 1.00 80.44 223 SER A C 1
ATOM 1760 O O . SER A 1 223 ? -7.111 -25.513 -16.447 1.00 80.44 223 SER A O 1
ATOM 1762 N N . ARG A 1 224 ? -6.104 -23.525 -16.731 1.00 75.94 224 ARG A N 1
ATOM 1763 C CA . ARG A 1 224 ? -6.861 -23.111 -17.916 1.00 75.94 224 ARG A CA 1
ATOM 1764 C C . ARG A 1 224 ? -6.209 -23.678 -19.193 1.00 75.94 224 ARG A C 1
ATOM 1766 O O . ARG A 1 224 ? -5.045 -24.078 -19.171 1.00 75.94 224 ARG A O 1
ATOM 1773 N N . PRO A 1 225 ? -6.925 -23.739 -20.331 1.00 65.62 225 PRO A N 1
ATOM 1774 C CA . PRO A 1 225 ? -6.343 -24.212 -21.587 1.00 65.62 225 PRO A CA 1
ATOM 1775 C C . PRO A 1 225 ? -5.079 -23.425 -21.970 1.00 65.62 225 PRO A C 1
ATOM 1777 O O . PRO A 1 225 ? -5.120 -22.201 -22.060 1.00 65.62 225 PRO A O 1
ATOM 1780 N N . GLY A 1 226 ? -3.968 -24.131 -22.200 1.00 62.25 226 GLY A N 1
ATOM 1781 C CA . GLY A 1 226 ? -2.670 -23.523 -22.529 1.00 62.25 226 GLY A CA 1
ATOM 1782 C C . GLY A 1 226 ? -1.869 -23.010 -21.326 1.00 62.25 226 GLY A C 1
ATOM 1783 O O . GLY A 1 226 ? -0.848 -22.357 -21.520 1.00 62.25 226 GLY A O 1
ATOM 1784 N N . GLU A 1 227 ? -2.315 -23.294 -20.100 1.00 63.38 227 GLU A N 1
ATOM 1785 C CA . GLU A 1 227 ? -1.657 -22.880 -18.864 1.00 63.38 227 GLU A CA 1
ATOM 1786 C C . GLU A 1 227 ? -0.897 -24.043 -18.211 1.00 63.38 227 GLU A C 1
ATOM 1788 O O . GLU A 1 227 ? -1.489 -25.049 -17.806 1.00 63.38 227 GLU A O 1
ATOM 1793 N N . GLU A 1 228 ? 0.415 -23.888 -18.046 1.00 68.62 228 GLU A N 1
ATOM 1794 C CA . GLU A 1 228 ? 1.225 -24.818 -17.260 1.00 68.62 228 GLU A CA 1
ATOM 1795 C C . GLU A 1 228 ? 1.392 -24.302 -15.833 1.00 68.62 228 GLU A C 1
ATOM 1797 O O . GLU A 1 228 ? 1.835 -23.172 -15.602 1.00 68.62 228 GLU A O 1
ATOM 1802 N N . ARG A 1 229 ? 1.037 -25.157 -14.871 1.00 77.75 229 ARG A N 1
ATOM 1803 C CA . ARG A 1 229 ? 1.149 -24.874 -13.445 1.00 77.75 229 ARG A CA 1
ATOM 1804 C C . ARG A 1 229 ? 2.057 -25.889 -12.770 1.00 77.75 229 ARG A C 1
ATOM 1806 O O . ARG A 1 229 ? 1.993 -27.077 -13.075 1.00 77.75 229 ARG A O 1
ATOM 1813 N N . SER A 1 230 ? 2.886 -25.442 -11.830 1.00 77.19 230 SER A N 1
ATOM 1814 C CA . SER A 1 230 ? 3.768 -26.329 -11.067 1.00 77.19 230 SER A CA 1
ATOM 1815 C C . SER A 1 230 ? 4.042 -25.805 -9.659 1.00 77.19 230 SER A C 1
ATOM 1817 O O . SER A 1 230 ? 4.010 -24.604 -9.407 1.00 77.19 230 SER A O 1
ATOM 1819 N N . GLY A 1 231 ? 4.305 -26.725 -8.731 1.00 78.81 231 GLY A N 1
ATOM 1820 C CA . GLY A 1 231 ? 4.617 -26.402 -7.341 1.00 78.81 231 GLY A CA 1
ATOM 1821 C C . GLY A 1 231 ? 3.435 -25.867 -6.526 1.00 78.81 231 GLY A C 1
ATOM 1822 O O . GLY A 1 231 ? 2.296 -25.785 -6.986 1.00 78.81 231 GLY A O 1
ATOM 1823 N N . ILE A 1 232 ? 3.733 -25.534 -5.276 1.00 79.38 232 ILE A N 1
ATOM 1824 C CA . ILE A 1 232 ? 2.789 -25.102 -4.251 1.00 79.38 232 ILE A CA 1
ATOM 1825 C C . ILE A 1 232 ? 3.167 -23.690 -3.838 1.00 79.38 232 ILE A C 1
ATOM 1827 O O . ILE A 1 232 ? 4.301 -23.450 -3.421 1.00 79.38 232 ILE A O 1
ATOM 1831 N N . TRP A 1 233 ? 2.225 -22.763 -3.930 1.00 84.62 233 TRP A N 1
ATOM 1832 C CA . TRP A 1 233 ? 2.394 -21.425 -3.396 1.00 84.62 233 TRP A CA 1
ATOM 1833 C C . TRP A 1 233 ? 2.353 -21.463 -1.866 1.00 84.62 233 TRP A C 1
ATOM 1835 O O . TRP A 1 233 ? 1.370 -21.907 -1.270 1.00 84.62 233 TRP A O 1
ATOM 1845 N N . VAL A 1 234 ? 3.431 -20.997 -1.240 1.00 81.44 234 VAL A N 1
ATOM 1846 C CA . VAL A 1 234 ? 3.651 -20.956 0.205 1.00 81.44 234 VAL A CA 1
ATOM 1847 C C . VAL A 1 234 ? 4.225 -19.588 0.559 1.00 81.44 234 VAL A C 1
ATOM 1849 O O . VAL A 1 234 ? 5.398 -19.328 0.305 1.00 81.44 234 VAL A O 1
ATOM 1852 N N . ASN A 1 235 ? 3.406 -18.716 1.155 1.00 72.94 235 ASN A N 1
ATOM 1853 C CA . ASN A 1 235 ? 3.823 -17.410 1.690 1.00 72.94 235 ASN A CA 1
ATOM 1854 C C . ASN A 1 235 ? 4.708 -16.581 0.733 1.00 72.94 235 ASN A C 1
ATOM 1856 O O . ASN A 1 235 ? 5.704 -15.996 1.147 1.00 72.94 235 ASN A O 1
ATOM 1860 N N . GLY A 1 236 ? 4.334 -16.527 -0.549 1.00 71.38 236 GLY A N 1
ATOM 1861 C CA . GLY A 1 236 ? 5.033 -15.735 -1.569 1.00 71.38 236 GLY A CA 1
ATOM 1862 C C . GLY A 1 236 ? 6.060 -16.499 -2.409 1.00 71.38 236 GLY A C 1
ATOM 1863 O O . GLY A 1 236 ? 6.577 -15.935 -3.369 1.00 71.38 236 GLY A O 1
ATOM 1864 N N . GLU A 1 237 ? 6.312 -17.776 -2.117 1.00 72.94 237 GLU A N 1
ATOM 1865 C CA . GLU A 1 237 ? 7.244 -18.629 -2.866 1.00 72.94 237 GLU A CA 1
ATOM 1866 C C . GLU A 1 237 ? 6.542 -19.857 -3.452 1.00 72.94 237 GLU A C 1
ATOM 1868 O O . GLU A 1 237 ? 5.585 -20.365 -2.874 1.00 72.94 237 GLU A O 1
ATOM 1873 N N . ILE A 1 238 ? 7.045 -20.382 -4.571 1.00 75.56 238 ILE A N 1
ATOM 1874 C CA . ILE A 1 238 ? 6.567 -21.645 -5.148 1.00 75.56 238 ILE A CA 1
ATOM 1875 C C . ILE A 1 238 ? 7.542 -22.755 -4.776 1.00 75.56 238 ILE A C 1
ATOM 1877 O O . ILE A 1 238 ? 8.720 -22.697 -5.127 1.00 75.56 238 ILE A O 1
ATOM 1881 N N . LYS A 1 239 ? 7.048 -23.766 -4.061 1.00 75.50 239 LYS A N 1
ATOM 1882 C CA . LYS A 1 239 ? 7.837 -24.887 -3.532 1.00 75.50 239 LYS A CA 1
ATOM 1883 C C . LYS A 1 239 ? 7.417 -26.202 -4.181 1.00 75.50 239 LYS A C 1
ATOM 1885 O O . LYS A 1 239 ? 6.258 -26.383 -4.534 1.00 75.50 239 LYS A O 1
ATOM 1890 N N . SER A 1 240 ? 8.343 -27.148 -4.317 1.00 71.94 240 SER A N 1
ATOM 1891 C CA . SER A 1 240 ? 8.048 -28.488 -4.854 1.00 71.94 240 SER A CA 1
ATOM 1892 C C . SER A 1 240 ? 7.282 -29.385 -3.872 1.00 71.94 240 SER A C 1
ATOM 1894 O O . SER A 1 240 ? 6.674 -30.365 -4.288 1.00 71.94 240 SER A O 1
ATOM 1896 N N . GLN A 1 241 ? 7.299 -29.051 -2.579 1.00 72.44 241 GLN A N 1
ATOM 1897 C CA . GLN A 1 241 ? 6.628 -29.781 -1.505 1.00 72.44 241 GLN A CA 1
ATOM 1898 C C . GLN A 1 241 ? 6.179 -28.821 -0.397 1.00 72.44 241 GLN A C 1
ATOM 1900 O O . GLN A 1 241 ? 6.760 -27.744 -0.231 1.00 72.44 241 GLN A O 1
ATOM 1905 N N . VAL A 1 242 ? 5.161 -29.220 0.372 1.00 67.44 242 VAL A N 1
ATOM 1906 C CA . VAL A 1 242 ? 4.725 -28.485 1.569 1.00 67.44 242 VAL A CA 1
ATOM 1907 C C . VAL A 1 242 ? 5.869 -28.512 2.592 1.00 67.44 242 VAL A C 1
ATOM 1909 O O . VAL A 1 242 ? 6.456 -29.582 2.789 1.00 67.44 242 VAL A O 1
ATOM 1912 N N . PRO A 1 243 ? 6.227 -27.378 3.224 1.00 65.50 243 PRO A N 1
ATOM 1913 C CA . PRO A 1 243 ? 7.174 -27.379 4.333 1.00 65.50 243 PRO A CA 1
ATOM 1914 C C . PRO A 1 243 ? 6.718 -28.378 5.399 1.00 65.50 243 PRO A C 1
ATOM 1916 O O . PRO A 1 243 ? 5.551 -28.381 5.782 1.00 65.50 243 PRO A O 1
ATOM 1919 N N . ARG A 1 244 ? 7.620 -29.261 5.832 1.00 55.25 244 ARG A N 1
ATOM 1920 C CA . ARG A 1 244 ? 7.382 -30.063 7.032 1.00 55.25 244 ARG A CA 1
ATOM 1921 C C . ARG A 1 244 ? 7.754 -29.175 8.212 1.00 55.25 244 ARG A C 1
ATOM 1923 O O . ARG A 1 244 ? 8.922 -28.800 8.307 1.00 55.25 244 ARG A O 1
ATOM 1930 N N . ASP A 1 245 ? 6.761 -28.811 9.010 1.00 52.00 245 ASP A N 1
ATOM 1931 C CA . ASP A 1 245 ? 6.974 -28.219 10.332 1.00 52.00 245 ASP A CA 1
ATOM 1932 C C . ASP A 1 245 ? 7.575 -29.259 11.293 1.00 52.00 245 ASP A C 1
ATOM 1934 O O . ASP A 1 245 ? 7.237 -30.464 11.157 1.00 52.00 245 ASP A O 1
#